Protein 7YR9 (pdb70)

B-factor: mean 15.9, std 7.06, range [4.65, 75.0]

InterPro domains:
  IPR005805 Rieske iron-sulphur protein, C-terminal [PR00162] (119-130)
  IPR005805 Rieske iron-sulphur protein, C-terminal [PR00162] (150-162)
  IPR005805 Rieske iron-sulphur protein, C-terminal [PR00162] (163-175)
  IPR006311 Twin-arginine translocation pathway, signal sequence [PS51318] (1-43)
  IPR006317 Ubiquinol-cytochrome c reductase, iron-sulphur subunit [TIGR01416] (9-191)
  IPR014349 Rieske iron-sulphur protein [PTHR10134] (10-191)
  IPR017941 Rieske [2Fe-2S] iron-sulphur domain [PF00355] (114-175)
  IPR017941 Rieske [2Fe-2S] iron-sulphur domain [PS51296] (90-189)
  IPR019470 Ubiquitinol-cytochrome C reductase, Fe-S subunit, TAT signal [PF10399] (2-40)
  IPR036922 Rieske [2Fe-2S] iron-sulphur domain superfamily [G3DSA:2.102.10.10] (43-191)
  IPR036922 Rieske [2Fe-2S] iron-sulphur domain superfamily [SSF50022] (31-190)

Structure (mmCIF, N/CA/C/O backbone):
data_7YR9
#
_entry.id   7YR9
#
_cell.length_a   32.596
_cell.length_b   98.711
_cell.length_c   51.052
_cell.angle_alpha   90.000
_cell.angle_beta   90.030
_cell.angle_gamma   90.000
#
_symmetry.space_group_name_H-M   'P 1 21 1'
#
loop_
_entity.id
_entity.type
_entity.pdbx_description
1 polymer 'Ubiquinol-cytochrome c reductase iron-sulfur subunit'
2 non-polymer 'ZINC ION'
3 non-polymer 'CHLORIDE ION'
4 non-polymer 'SULFATE ION'
5 non-polymer GLYCEROL
6 water water
#
loop_
_atom_site.group_PDB
_atom_site.id
_atom_site.type_symbol
_atom_site.label_atom_id
_atom_site.label_alt_id
_atom_site.label_comp_id
_atom_site.label_asym_id
_atom_site.label_entity_id
_atom_site.label_seq_id
_atom_site.pdbx_PDB_ins_code
_atom_site.Cartn_x
_atom_site.Cartn_y
_atom_site.Cartn_z
_atom_site.occupancy
_atom_site.B_iso_or_equiv
_atom_site.auth_seq_id
_atom_site.auth_comp_id
_atom_site.auth_asym_id
_atom_site.auth_atom_id
_atom_site.pdbx_PDB_model_num
ATOM 1 N N . PRO A 1 1 ? 1.744 24.776 40.260 1.00 15.98 49 PRO A N 1
ATOM 2 C CA . PRO A 1 1 ? 2.447 26.059 40.054 1.00 14.74 49 PRO A CA 1
ATOM 3 C C . PRO A 1 1 ? 2.465 26.458 38.579 1.00 14.92 49 PRO A C 1
ATOM 4 O O . PRO A 1 1 ? 2.293 25.622 37.689 1.00 14.19 49 PRO A O 1
ATOM 8 N N . VAL A 1 2 ? 2.658 27.744 38.325 1.00 14.51 50 VAL A N 1
ATOM 9 C CA . VAL A 1 2 ? 2.695 28.243 36.962 1.00 15.17 50 VAL A CA 1
ATOM 10 C C . VAL A 1 2 ? 4.093 28.758 36.624 1.00 15.47 50 VAL A C 1
ATOM 11 O O . VAL A 1 2 ? 4.756 29.395 37.442 1.00 14.97 50 VAL A O 1
ATOM 15 N N . GLU A 1 3 ? 4.539 28.480 35.407 1.00 17.14 51 GLU A N 1
ATOM 16 C CA . GLU A 1 3 ? 5.853 28.935 34.973 1.00 19.16 51 GLU A CA 1
ATOM 17 C C . GLU A 1 3 ? 5.758 30.255 34.196 1.00 18.77 51 GLU A C 1
ATOM 18 O O . GLU A 1 3 ? 4.897 30.404 33.315 1.00 19.28 51 GLU A O 1
ATOM 24 N N . ALA A 1 4 ? 6.605 31.224 34.552 1.00 16.64 52 ALA A N 1
ATOM 25 C CA . ALA A 1 4 ? 6.632 32.502 33.846 1.00 14.65 52 ALA A CA 1
ATOM 26 C C . ALA A 1 4 ? 7.961 32.608 33.117 1.00 13.42 52 ALA A C 1
ATOM 27 O O . ALA A 1 4 ? 9.014 32.574 33.735 1.00 13.05 52 ALA A O 1
ATOM 29 N N . ASP A 1 5 ? 7.906 32.720 31.796 1.00 14.37 53 ASP A N 1
ATOM 30 C CA . ASP A 1 5 ? 9.108 32.853 30.981 1.00 14.85 53 ASP A CA 1
ATOM 31 C C . ASP A 1 5 ? 9.319 34.334 30.774 1.00 14.56 53 ASP A C 1
ATOM 32 O O . ASP A 1 5 ? 8.543 34.980 30.072 1.00 15.07 53 ASP A O 1
ATOM 37 N N . ILE A 1 6 ? 10.360 34.882 31.395 1.00 15.27 54 ILE A N 1
ATOM 38 C CA . ILE A 1 6 ? 10.650 36.320 31.269 1.00 15.83 54 ILE A CA 1
ATOM 39 C C . ILE A 1 6 ? 11.829 36.622 30.349 1.00 16.81 54 ILE A C 1
ATOM 40 O O . ILE A 1 6 ? 12.380 37.717 30.397 1.00 15.93 54 ILE A O 1
ATOM 45 N N . SER A 1 7 ? 12.204 35.654 29.509 1.00 17.88 55 SER A N 1
ATOM 46 C CA . SER A 1 7 ? 13.326 35.824 28.580 1.00 17.60 55 SER A CA 1
ATOM 47 C C . SER A 1 7 ? 13.113 36.961 27.569 1.00 17.41 55 SER A C 1
ATOM 48 O O . SER A 1 7 ? 14.079 37.507 27.051 1.00 18.82 55 SER A O 1
ATOM 51 N N . LYS A 1 8 ? 11.865 37.322 27.289 1.00 16.05 56 LYS A N 1
ATOM 52 C CA . LYS A 1 8 ? 11.609 38.387 26.335 1.00 16.69 56 LYS A CA 1
ATOM 53 C C . LYS A 1 8 ? 11.029 39.634 26.977 1.00 16.26 56 LYS A C 1
ATOM 54 O O . LYS A 1 8 ? 10.622 40.569 26.281 1.00 17.19 56 LYS A O 1
ATOM 60 N N . LEU A 1 9 ? 11.006 39.658 28.306 1.00 14.62 57 LEU A N 1
ATOM 61 C CA . LEU A 1 9 ? 10.456 40.798 29.037 1.00 14.83 57 LEU A CA 1
ATOM 62 C C . LEU A 1 9 ? 11.446 41.960 29.044 1.00 14.36 57 LEU A C 1
ATOM 63 O O . LEU A 1 9 ? 12.425 41.973 29.814 1.00 13.94 57 LEU A O 1
ATOM 68 N N . GLU A 1 10 ? 11.187 42.940 28.183 1.00 13.71 58 GLU A N 1
ATOM 69 C CA . GLU A 1 10 ? 12.077 44.097 28.061 1.00 13.09 58 GLU A CA 1
ATOM 70 C C . GLU A 1 10 ? 11.991 45.041 29.257 1.00 13.21 58 GLU A C 1
ATOM 71 O O . GLU A 1 10 ? 11.035 44.992 30.040 1.00 13.80 58 GLU A O 1
ATOM 77 N N . PRO A 1 11 ? 13.014 45.895 29.422 1.00 13.40 59 PRO A N 1
ATOM 78 C CA . PRO A 1 11 ? 13.064 46.861 30.517 1.00 13.52 59 PRO A CA 1
ATOM 79 C C . PRO A 1 11 ? 11.764 47.665 30.562 1.00 14.09 59 PRO A C 1
ATOM 80 O O . PRO A 1 11 ? 11.337 48.222 29.539 1.00 12.76 59 PRO A O 1
ATOM 84 N N . GLY A 1 12 ? 11.133 47.701 31.739 1.00 13.51 60 GLY A N 1
ATOM 85 C CA . GLY A 1 12 ? 9.894 48.449 31.918 1.00 13.35 60 GLY A CA 1
ATOM 86 C C . GLY A 1 12 ? 8.597 47.750 31.514 1.00 13.68 60 GLY A C 1
ATOM 87 O O . GLY A 1 12 ? 7.509 48.286 31.747 1.00 14.82 60 GLY A O 1
ATOM 88 N N . ALA A 1 13 ? 8.696 46.569 30.910 1.00 12.35 61 ALA A N 1
ATOM 89 C CA . ALA A 1 13 ? 7.512 45.839 30.492 1.00 11.70 61 ALA A CA 1
ATOM 90 C C . ALA A 1 13 ? 6.923 44.977 31.619 1.00 12.14 61 ALA A C 1
ATOM 91 O O . ALA A 1 13 ? 7.609 44.587 32.585 1.00 12.12 61 ALA A O 1
ATOM 93 N N . LEU A 1 14 ? 5.637 44.682 31.475 1.00 13.22 62 LEU A N 1
ATOM 94 C CA . LEU A 1 14 ? 4.902 43.879 32.445 1.00 12.72 62 LEU A CA 1
ATOM 95 C C . LEU A 1 14 ? 4.289 42.637 31.796 1.00 12.62 62 LEU A C 1
ATOM 96 O O . LEU A 1 14 ? 3.622 42.725 30.767 1.00 11.78 62 LEU A O 1
ATOM 101 N N . LEU A 1 15 ? 4.538 41.484 32.411 1.00 13.06 63 LEU A N 1
ATOM 102 C CA . LEU A 1 15 ? 4.019 40.192 31.967 1.00 14.15 63 LEU A CA 1
ATOM 103 C C . LEU A 1 15 ? 2.949 39.757 32.965 1.00 14.67 63 LEU A C 1
ATOM 104 O O . LEU A 1 15 ? 3.135 39.904 34.175 1.00 14.29 63 LEU A O 1
ATOM 109 N N . ARG A 1 16 ? 1.838 39.214 32.468 1.00 14.54 64 ARG A N 1
ATOM 110 C CA . ARG A 1 16 ? 0.774 38.730 33.344 1.00 13.88 64 ARG A CA 1
ATOM 111 C C . ARG A 1 16 ? 0.590 37.232 33.142 1.00 13.67 64 ARG A C 1
ATOM 112 O O . ARG A 1 16 ? 0.508 36.767 32.008 1.00 10.42 64 ARG A O 1
ATOM 120 N N . VAL A 1 17 ? 0.579 36.480 34.241 1.00 13.79 65 VAL A N 1
ATOM 121 C CA . VAL A 1 17 ? 0.331 35.041 34.177 1.00 15.65 65 VAL A CA 1
ATOM 122 C C . VAL A 1 17 ? -0.765 34.764 35.193 1.00 16.48 65 VAL A C 1
ATOM 123 O O . VAL A 1 17 ? -0.852 35.437 36.214 1.00 16.86 65 VAL A O 1
ATOM 127 N N . LYS A 1 18 ? -1.615 33.789 34.902 1.00 17.97 66 LYS A N 1
ATOM 128 C CA . LYS A 1 18 ? -2.704 33.450 35.798 1.00 19.21 66 LYS A CA 1
ATOM 129 C C . LYS A 1 18 ? -2.284 32.303 36.723 1.00 19.07 66 LYS A C 1
ATOM 130 O O . LYS A 1 18 ? -1.726 31.287 36.278 1.00 18.11 66 LYS A O 1
ATOM 136 N N . TRP A 1 19 ? -2.531 32.491 38.018 1.00 17.87 67 TRP A N 1
ATOM 137 C CA . TRP A 1 19 ? -2.199 31.495 39.033 1.00 18.71 67 TRP A CA 1
ATOM 138 C C . TRP A 1 19 ? -3.343 31.428 40.037 1.00 18.42 67 TRP A C 1
ATOM 139 O O . TRP A 1 19 ? -3.645 32.422 40.692 1.00 17.56 67 TRP A O 1
ATOM 150 N N . ARG A 1 20 ? -3.968 30.259 40.154 1.00 18.44 68 ARG A N 1
ATOM 151 C CA . ARG A 1 20 ? -5.083 30.075 41.070 1.00 18.50 68 ARG A CA 1
ATOM 152 C C . ARG A 1 20 ? -6.129 31.150 40.829 1.00 17.93 68 ARG A C 1
ATOM 153 O O . ARG A 1 20 ? -6.646 31.757 41.759 1.00 18.73 68 ARG A O 1
ATOM 161 N N . GLY A 1 21 ? -6.420 31.377 39.552 1.00 18.56 69 GLY A N 1
ATOM 162 C CA . GLY A 1 21 ? -7.427 32.345 39.154 1.00 19.33 69 GLY A CA 1
ATOM 163 C C . GLY A 1 21 ? -7.074 33.795 39.413 1.00 20.01 69 GLY A C 1
ATOM 164 O O . GLY A 1 21 ? -7.909 34.679 39.228 1.00 20.86 69 GLY A O 1
ATOM 165 N N . LYS A 1 22 ? -5.838 34.047 39.833 1.00 19.29 70 LYS A N 1
ATOM 166 C CA . LYS A 1 22 ? -5.394 35.403 40.135 1.00 18.40 70 LYS A CA 1
ATOM 167 C C . LYS A 1 22 ? -4.345 35.893 39.160 1.00 17.13 70 LYS A C 1
ATOM 168 O O . LYS A 1 22 ? -3.514 35.123 38.684 1.00 17.64 70 LYS A O 1
ATOM 174 N N . PRO A 1 23 ? -4.370 37.188 38.840 1.00 15.99 71 PRO A N 1
ATOM 175 C CA . PRO A 1 23 ? -3.371 37.711 37.908 1.00 15.19 71 PRO A CA 1
ATOM 176 C C . PRO A 1 23 ? -2.063 37.962 38.659 1.00 14.89 71 PRO A C 1
ATOM 177 O O . PRO A 1 23 ? -2.057 38.616 39.704 1.00 15.48 71 PRO A O 1
ATOM 181 N N . VAL A 1 24 ? -0.967 37.416 38.142 1.00 13.17 72 VAL A N 1
ATOM 182 C CA . VAL A 1 24 ? 0.339 37.604 38.756 1.00 11.99 72 VAL A CA 1
ATOM 183 C C . VAL A 1 24 ? 1.167 38.415 37.771 1.00 12.32 72 VAL A C 1
ATOM 184 O O . VAL A 1 24 ? 1.348 38.016 36.624 1.00 11.32 72 VAL A O 1
ATOM 188 N N . TRP A 1 25 ? 1.637 39.569 38.222 1.00 12.04 73 TRP A N 1
ATOM 189 C CA . TRP A 1 25 ? 2.440 40.453 37.393 1.00 12.60 73 TRP A CA 1
ATOM 190 C C . TRP A 1 25 ? 3.929 40.234 37.591 1.00 11.68 73 TRP A C 1
ATOM 191 O O . TRP A 1 25 ? 4.392 40.011 38.705 1.00 10.51 73 TRP A O 1
ATOM 202 N N . LEU A 1 26 ? 4.682 40.328 36.506 1.00 11.51 74 LEU A N 1
ATOM 203 C CA . LEU A 1 26 ? 6.134 40.235 36.570 1.00 11.63 74 LEU A CA 1
ATOM 204 C C . LEU A 1 26 ? 6.603 41.470 35.806 1.00 11.44 74 LEU A C 1
ATOM 205 O O . LEU A 1 26 ? 6.377 41.605 34.600 1.00 11.21 74 LEU A O 1
ATOM 210 N N . VAL A 1 27 ? 7.214 42.396 36.534 1.00 12.10 75 VAL A N 1
ATOM 211 C CA . VAL A 1 27 ? 7.679 43.646 35.938 1.00 12.00 75 VAL A CA 1
ATOM 212 C C . VAL A 1 27 ? 9.195 43.756 35.895 1.00 12.42 75 VAL A C 1
ATOM 213 O O . VAL A 1 27 ? 9.872 43.566 36.918 1.00 10.82 75 VAL A O 1
ATOM 217 N N . HIS A 1 28 ? 9.716 44.053 34.702 1.00 12.35 76 HIS A N 1
ATOM 218 C CA . HIS A 1 28 ? 11.151 44.221 34.521 1.00 12.72 76 HIS A CA 1
ATOM 219 C C . HIS A 1 28 ? 11.470 45.670 34.883 1.00 12.64 76 HIS A C 1
ATOM 220 O O . HIS A 1 28 ? 11.151 46.602 34.131 1.00 11.70 76 HIS A O 1
ATOM 227 N N . ARG A 1 29 ? 12.092 45.860 36.039 1.00 12.14 77 ARG A N 1
ATOM 228 C CA . ARG A 1 29 ? 12.403 47.195 36.489 1.00 12.33 77 ARG A CA 1
ATOM 229 C C . ARG A 1 29 ? 13.754 47.694 35.998 1.00 13.14 77 ARG A C 1
ATOM 230 O O . ARG A 1 29 ? 14.714 46.926 35.913 1.00 13.47 77 ARG A O 1
ATOM 238 N N . THR A 1 30 ? 13.817 48.990 35.683 1.00 13.42 78 THR A N 1
ATOM 239 C CA . THR A 1 30 ? 15.048 49.621 35.211 1.00 13.56 78 THR A CA 1
ATOM 240 C C . THR A 1 30 ? 15.805 50.211 36.390 1.00 12.22 78 THR A C 1
ATOM 241 O O . THR A 1 30 ? 15.229 50.404 37.453 1.00 13.24 78 THR A O 1
ATOM 245 N N . PRO A 1 31 ? 17.119 50.488 36.229 1.00 14.70 79 PRO A N 1
ATOM 246 C CA . PRO A 1 31 ? 17.848 51.066 37.367 1.00 14.12 79 PRO A CA 1
ATOM 247 C C . PRO A 1 31 ? 17.213 52.366 37.842 1.00 13.59 79 PRO A C 1
ATOM 248 O O . PRO A 1 31 ? 17.288 52.689 39.016 1.00 13.37 79 PRO A O 1
ATOM 252 N N . GLU A 1 32 ? 16.577 53.098 36.925 1.00 14.15 80 GLU A N 1
ATOM 253 C CA . GLU A 1 32 ? 15.919 54.376 37.255 1.00 15.83 80 GLU A CA 1
ATOM 254 C C . GLU A 1 32 ? 14.707 54.160 38.161 1.00 15.82 80 GLU A C 1
ATOM 255 O O . GLU A 1 32 ? 14.472 54.933 39.098 1.00 16.03 80 GLU A O 1
ATOM 261 N N . MET A 1 33 ? 13.932 53.114 37.876 1.00 16.05 81 MET A N 1
ATOM 262 C CA . MET A 1 33 ? 12.768 52.790 38.694 1.00 15.05 81 MET A CA 1
ATOM 263 C C . MET A 1 33 ? 13.247 52.415 40.091 1.00 14.66 81 MET A C 1
ATOM 264 O O . MET A 1 33 ? 12.693 52.852 41.096 1.00 15.58 81 MET A O 1
ATOM 269 N N . LEU A 1 34 ? 14.305 51.614 40.142 1.00 15.10 82 LEU A N 1
ATOM 270 C CA . LEU A 1 34 ? 14.868 51.147 41.410 1.00 14.41 82 LEU A CA 1
ATOM 271 C C . LEU A 1 34 ? 15.476 52.281 42.232 1.00 14.30 82 LEU A C 1
ATOM 272 O O . LEU A 1 34 ? 15.344 52.309 43.453 1.00 13.24 82 LEU A O 1
ATOM 277 N N . ALA A 1 35 ? 16.128 53.222 41.561 1.00 13.72 83 ALA A N 1
ATOM 278 C CA . ALA A 1 35 ? 16.753 54.346 42.253 1.00 14.28 83 ALA A CA 1
ATOM 279 C C . ALA A 1 35 ? 15.741 55.215 43.000 1.00 15.03 83 ALA A C 1
ATOM 280 O O . ALA A 1 35 ? 16.056 55.767 44.064 1.00 15.32 83 ALA A O 1
ATOM 282 N N . ALA A 1 36 ? 14.530 55.319 42.453 1.00 14.55 84 ALA A N 1
ATOM 283 C CA . ALA A 1 36 ? 13.471 56.145 43.032 1.00 15.76 84 ALA A CA 1
ATOM 284 C C . ALA A 1 36 ? 12.652 55.517 44.162 1.00 15.69 84 ALA A C 1
ATOM 285 O O . ALA A 1 36 ? 11.965 56.237 44.886 1.00 16.54 84 ALA A O 1
ATOM 287 N N . LEU A 1 37 ? 12.714 54.196 44.314 1.00 14.51 85 LEU A N 1
ATOM 288 C CA . LEU A 1 37 ? 11.930 53.515 45.342 1.00 14.12 85 LEU A CA 1
ATOM 289 C C . LEU A 1 37 ? 12.076 54.008 46.779 1.00 15.58 85 LEU A C 1
ATOM 290 O O . LEU A 1 37 ? 11.075 54.215 47.461 1.00 16.03 85 LEU A O 1
ATOM 295 N N . PRO A 1 38 ? 13.319 54.199 47.260 1.00 15.76 86 PRO A N 1
ATOM 296 C CA . PRO A 1 38 ? 13.522 54.660 48.637 1.00 15.89 86 PRO A CA 1
ATOM 297 C C . PRO A 1 38 ? 12.924 56.043 48.930 1.00 15.49 86 PRO A C 1
ATOM 298 O O . PRO A 1 38 ? 12.604 56.366 50.084 1.00 14.43 86 PRO A O 1
ATOM 302 N N . SER A 1 39 ? 12.767 56.854 47.890 1.00 14.92 87 SER A N 1
ATOM 303 C CA . SER A 1 39 ? 12.201 58.187 48.065 1.00 14.43 87 SER A CA 1
ATOM 304 C C . SER A 1 39 ? 10.716 58.103 48.428 1.00 13.84 87 SER A C 1
ATOM 305 O O . SER A 1 39 ? 10.159 59.038 49.017 1.00 14.65 87 SER A O 1
ATOM 308 N N . ASN A 1 40 ? 10.073 56.982 48.092 1.00 12.41 88 ASN A N 1
ATOM 309 C CA . ASN A 1 40 ? 8.658 56.807 48.421 1.00 11.86 88 ASN A CA 1
ATOM 310 C C . ASN A 1 40 ? 8.468 56.479 49.902 1.00 12.23 88 ASN A C 1
ATOM 311 O O . ASN A 1 40 ? 7.419 56.766 50.458 1.00 11.95 88 ASN A O 1
ATOM 316 N N . ASP A 1 41 ? 9.475 55.869 50.525 1.00 12.64 89 ASP A N 1
ATOM 317 C CA . ASP A 1 41 ? 9.379 55.431 51.919 1.00 12.22 89 ASP A CA 1
ATOM 318 C C . ASP A 1 41 ? 8.579 56.288 52.894 1.00 13.84 89 ASP A C 1
ATOM 319 O O . ASP A 1 41 ? 7.633 55.801 53.525 1.00 14.72 89 ASP A O 1
ATOM 324 N N . PRO A 1 42 ? 8.912 57.579 53.013 1.00 13.56 90 PRO A N 1
ATOM 325 C CA . PRO A 1 42 ? 8.178 58.442 53.949 1.00 13.48 90 PRO A CA 1
ATOM 326 C C . PRO A 1 42 ? 6.679 58.573 53.658 1.00 13.55 90 PRO A C 1
ATOM 327 O O . PRO A 1 42 ? 5.900 58.932 54.539 1.00 13.91 90 PRO A O 1
ATOM 331 N N . LYS A 1 43 ? 6.290 58.290 52.420 1.00 13.13 91 LYS A N 1
ATOM 332 C CA . LYS A 1 43 ? 4.906 58.426 51.975 1.00 12.13 91 LYS A CA 1
ATOM 333 C C . LYS A 1 43 ? 4.150 57.107 51.959 1.00 11.55 91 LYS A C 1
ATOM 334 O O . LYS A 1 43 ? 2.954 57.084 51.639 1.00 11.17 91 LYS A O 1
ATOM 340 N N . LEU A 1 44 ? 4.852 56.019 52.281 1.00 9.30 92 LEU A N 1
ATOM 341 C CA . LEU A 1 44 ? 4.258 54.691 52.27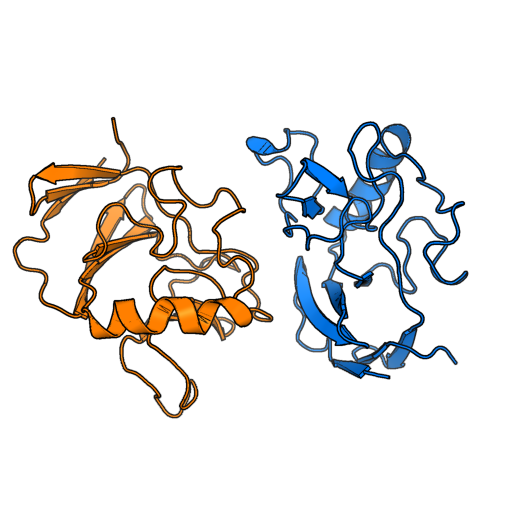0 1.00 10.77 92 LEU A CA 1
ATOM 342 C C . LEU A 1 44 ? 3.770 54.221 53.647 1.00 11.70 92 LEU A C 1
ATOM 343 O O . LEU A 1 44 ? 4.340 54.565 54.687 1.00 10.58 92 LEU A O 1
ATOM 348 N N . VAL A 1 45 ? 2.719 53.405 53.633 1.00 12.07 93 VAL A N 1
ATOM 349 C CA . VAL A 1 45 ? 2.140 52.864 54.853 1.00 11.88 93 VAL A CA 1
ATOM 350 C C . VAL A 1 45 ? 3.073 51.872 55.524 1.00 13.04 93 VAL A C 1
ATOM 351 O O . VAL A 1 45 ? 3.304 51.924 56.735 1.00 12.73 93 VAL A O 1
ATOM 355 N N . ASP A 1 46 ? 3.613 50.972 54.715 1.00 12.47 94 ASP A N 1
ATOM 356 C CA . ASP A 1 46 ? 4.443 49.888 55.203 1.00 12.07 94 ASP A CA 1
ATOM 357 C C . ASP A 1 46 ? 5.711 49.724 54.361 1.00 12.25 94 ASP A C 1
ATOM 358 O O . ASP A 1 46 ? 5.906 48.697 53.710 1.00 12.81 94 ASP A O 1
ATOM 363 N N . PRO A 1 47 ? 6.585 50.742 54.356 1.00 11.95 95 PRO A N 1
ATOM 364 C CA . PRO A 1 47 ? 7.822 50.674 53.574 1.00 12.42 95 PRO A CA 1
ATOM 365 C C . PRO A 1 47 ? 8.730 49.473 53.845 1.00 12.94 95 PRO A C 1
ATOM 366 O O . PRO A 1 47 ? 9.465 49.045 52.954 1.00 13.50 95 PRO A O 1
ATOM 370 N N . ASN A 1 48 ? 8.672 48.923 55.057 1.00 11.86 96 ASN A N 1
ATOM 371 C CA . ASN A 1 48 ? 9.527 47.788 55.412 1.00 12.66 96 ASN A CA 1
ATOM 372 C C . ASN A 1 48 ? 8.855 46.430 55.303 1.00 11.46 96 ASN A C 1
ATOM 373 O O . ASN A 1 48 ? 9.424 45.434 55.727 1.00 13.12 96 ASN A O 1
ATOM 378 N N . SER A 1 49 ? 7.659 46.386 54.727 1.00 11.48 97 SER A N 1
ATOM 379 C CA . SER A 1 49 ? 6.935 45.134 54.577 1.00 11.43 97 SER A CA 1
ATOM 380 C C . SER A 1 49 ? 6.789 44.358 55.902 1.00 12.00 97 SER A C 1
ATOM 381 O O . SER A 1 49 ? 7.006 43.146 55.962 1.00 12.47 97 SER A O 1
ATOM 384 N N . GLU A 1 50 ? 6.424 45.063 56.964 1.00 12.03 98 GLU A N 1
ATOM 385 C CA . GLU A 1 50 ? 6.232 44.416 58.244 1.00 14.21 98 GLU A CA 1
ATOM 386 C C . GLU A 1 50 ? 4.956 43.572 58.218 1.00 15.54 98 GLU A C 1
ATOM 387 O O . GLU A 1 50 ? 4.873 42.533 58.877 1.00 16.73 98 GLU A O 1
ATOM 393 N N . VAL A 1 51 ? 3.952 44.011 57.464 1.00 15.10 99 VAL A N 1
ATOM 394 C CA . VAL A 1 51 ? 2.722 43.222 57.352 1.00 13.74 99 VAL A CA 1
ATOM 395 C C . VAL A 1 51 ? 3.127 42.057 56.446 1.00 13.59 99 VAL A C 1
ATOM 396 O O . VAL A 1 51 ? 3.766 42.264 55.420 1.00 13.48 99 VAL A O 1
ATOM 400 N N . PRO A 1 52 ? 2.786 40.814 56.839 1.00 13.91 100 PRO A N 1
ATOM 401 C CA . PRO A 1 52 ? 3.117 39.593 56.093 1.00 13.27 100 PRO A CA 1
ATOM 402 C C . PRO A 1 52 ? 2.393 39.379 54.767 1.00 13.92 100 PRO A C 1
ATOM 403 O O . PRO A 1 52 ? 1.678 38.395 54.596 1.00 14.64 100 PRO A O 1
ATOM 407 N N . GLN A 1 53 ? 2.606 40.299 53.831 1.00 14.05 101 GLN A N 1
ATOM 408 C CA . GLN A 1 53 ? 2.006 40.246 52.494 1.00 13.85 101 GLN A CA 1
ATOM 409 C C . GLN A 1 53 ? 2.973 39.611 51.492 1.00 15.02 101 GLN A C 1
ATOM 410 O O . GLN A 1 53 ? 2.748 39.702 50.275 1.00 16.25 101 GLN A O 1
ATOM 416 N N . GLN A 1 54 ? 4.042 38.980 51.985 1.00 14.83 102 GLN A N 1
ATOM 417 C CA . GLN A 1 54 ? 5.053 38.369 51.110 1.00 14.80 102 GLN A CA 1
ATOM 418 C C . GLN A 1 54 ? 5.903 37.319 51.830 1.00 14.74 102 GLN A C 1
ATOM 419 O O . GLN A 1 54 ? 5.941 37.281 53.051 1.00 14.29 102 GLN A O 1
ATOM 425 N N . PRO A 1 55 ? 6.597 36.454 51.071 1.00 14.13 103 PRO A N 1
ATOM 426 C CA . PRO A 1 55 ? 7.444 35.439 51.695 1.00 14.97 103 PRO A CA 1
ATOM 427 C C . PRO A 1 55 ? 8.628 36.210 52.275 1.00 15.95 103 PRO A C 1
ATOM 428 O O . PRO A 1 55 ? 8.932 37.310 51.802 1.00 16.59 103 PRO A O 1
ATOM 432 N N . ASP A 1 56 ? 9.308 35.647 53.271 1.00 16.47 104 ASP A N 1
ATOM 433 C CA . ASP A 1 56 ? 10.439 36.338 53.880 1.00 17.60 104 ASP A CA 1
ATOM 434 C C . ASP A 1 56 ? 11.538 36.750 52.906 1.00 15.85 104 ASP A C 1
ATOM 435 O O . ASP A 1 56 ? 12.183 37.781 53.115 1.00 15.11 104 ASP A O 1
ATOM 440 N N . TYR A 1 57 ? 11.753 35.963 51.851 1.00 14.61 105 TYR A N 1
ATOM 441 C CA . TYR A 1 57 ? 12.795 36.278 50.890 1.00 14.94 105 TYR A CA 1
ATOM 442 C C . TYR A 1 57 ? 12.422 37.469 50.010 1.00 15.62 105 TYR A C 1
ATOM 443 O O . TYR A 1 57 ? 13.192 37.865 49.126 1.00 15.24 105 TYR A O 1
ATOM 452 N N . CYS A 1 58 ? 11.244 38.039 50.274 1.00 14.76 106 CYS A N 1
ATOM 453 C CA . CYS A 1 58 ? 10.764 39.220 49.565 1.00 14.86 106 CYS A CA 1
ATOM 454 C C . CYS A 1 58 ? 10.502 40.363 50.540 1.00 14.20 106 CYS A C 1
ATOM 455 O O . CYS A 1 58 ? 9.972 41.411 50.158 1.00 15.24 106 CYS A O 1
ATOM 458 N N . LYS A 1 59 ? 10.865 40.159 51.806 1.00 13.20 107 LYS A N 1
ATOM 459 C CA . LYS A 1 59 ? 10.685 41.203 52.807 1.00 13.38 107 LYS A CA 1
ATOM 460 C C . LYS A 1 59 ? 11.937 42.064 52.744 1.00 13.81 107 LYS A C 1
ATOM 461 O O . LYS A 1 59 ? 12.853 41.911 53.552 1.00 14.72 107 LYS A O 1
ATOM 467 N N . ASN A 1 60 ? 11.981 42.954 51.760 1.00 13.04 108 ASN A N 1
ATOM 468 C CA . ASN A 1 60 ? 13.129 43.828 51.573 1.00 12.59 108 ASN A CA 1
ATOM 469 C C . ASN A 1 60 ? 12.698 45.091 50.816 1.00 12.65 108 ASN A C 1
ATOM 470 O O . ASN A 1 60 ? 11.553 45.183 50.372 1.00 13.19 108 ASN A O 1
ATOM 475 N N . PRO A 1 61 ? 13.608 46.074 50.650 1.00 13.55 109 PRO A N 1
ATOM 476 C CA . PRO A 1 61 ? 13.294 47.335 49.957 1.00 12.76 109 PRO A CA 1
ATOM 477 C C . PRO A 1 61 ? 12.662 47.262 48.575 1.00 12.55 109 PRO A C 1
ATOM 478 O O . PRO A 1 61 ? 11.918 48.158 48.197 1.00 12.84 109 PRO A O 1
ATOM 482 N N . THR A 1 62 ? 12.943 46.205 47.821 1.00 12.78 110 THR A N 1
ATOM 483 C CA . THR A 1 62 ? 12.369 46.075 46.481 1.00 12.31 110 THR A CA 1
ATOM 484 C C . THR A 1 62 ? 11.297 44.982 46.453 1.00 13.30 110 THR A C 1
ATOM 485 O O . THR A 1 62 ? 10.738 44.675 45.387 1.00 12.01 110 THR A O 1
ATOM 489 N N . ARG A 1 63 ? 11.022 44.412 47.633 1.00 12.17 111 ARG A N 1
ATOM 490 C CA . ARG A 1 63 ? 10.060 43.323 47.826 1.00 12.35 111 ARG A CA 1
ATOM 491 C C . ARG A 1 63 ? 10.186 42.250 46.729 1.00 12.03 111 ARG A C 1
ATOM 492 O O . ARG A 1 63 ? 9.204 41.817 46.124 1.00 12.24 111 ARG A O 1
ATOM 500 N N . SER A 1 64 ? 11.416 41.806 46.501 1.00 11.16 112 SER A N 1
ATOM 501 C CA . SER A 1 64 ? 11.672 40.807 45.478 1.00 12.40 112 SER A CA 1
ATOM 502 C C . SER A 1 64 ? 12.983 40.064 45.710 1.00 12.88 112 SER A C 1
ATOM 503 O O . SER A 1 64 ? 13.832 40.499 46.494 1.00 12.05 112 SER A O 1
ATOM 506 N N . ILE A 1 65 ? 13.139 38.955 44.997 1.00 12.99 113 ILE A N 1
ATOM 507 C CA . ILE A 1 65 ? 14.335 38.115 45.078 1.00 13.41 113 ILE A CA 1
ATOM 508 C C . ILE A 1 65 ? 15.504 38.822 44.386 1.00 14.01 113 ILE A C 1
ATOM 509 O O . ILE A 1 65 ? 16.626 38.848 44.895 1.00 14.87 113 ILE A O 1
ATOM 514 N N . LYS A 1 66 ? 15.228 39.386 43.213 1.00 14.43 114 LYS A N 1
ATOM 515 C CA . LYS A 1 66 ? 16.231 40.110 42.434 1.00 13.56 114 LYS A CA 1
ATOM 516 C C . LYS A 1 66 ? 15.734 41.539 42.225 1.00 14.20 114 LYS A C 1
ATOM 517 O O . LYS A 1 66 ? 14.524 41.778 42.123 1.00 14.66 114 LYS A O 1
ATOM 523 N N . PRO A 1 67 ? 16.650 42.513 42.139 1.00 13.95 115 PRO A N 1
ATOM 524 C CA . PRO A 1 67 ? 16.114 43.860 41.938 1.00 13.47 115 PRO A CA 1
ATOM 525 C C . PRO A 1 67 ? 15.456 44.096 40.572 1.00 14.25 115 PRO A C 1
ATOM 526 O O . PRO A 1 67 ? 14.480 44.842 40.492 1.00 13.21 115 PRO A O 1
ATOM 530 N N . GLN A 1 68 ? 15.944 43.421 39.523 1.00 16.20 116 GLN A N 1
ATOM 531 C CA . GLN A 1 68 ? 15.429 43.612 38.156 1.00 15.85 116 GLN A CA 1
ATOM 532 C C . GLN A 1 68 ? 13.977 43.207 37.913 1.00 15.37 116 GLN A C 1
ATOM 533 O O . GLN A 1 68 ? 13.360 43.687 36.956 1.00 15.40 116 GLN A O 1
ATOM 539 N N . TYR A 1 69 ? 13.430 42.330 38.750 1.00 13.85 117 TYR A N 1
ATOM 540 C CA . TYR A 1 69 ? 12.053 41.895 38.549 1.00 12.33 117 TYR A CA 1
ATOM 541 C C . TYR A 1 69 ? 11.164 41.953 39.776 1.00 12.88 117 TYR A C 1
ATOM 542 O O . TYR A 1 69 ? 11.545 41.508 40.867 1.00 14.89 117 TYR A O 1
ATOM 551 N N . LEU A 1 70 ? 9.976 42.519 39.587 1.00 12.48 118 LEU A N 1
ATOM 552 C CA . LEU A 1 70 ? 8.978 42.561 40.645 1.00 12.43 118 LEU A CA 1
ATOM 553 C C . LEU A 1 70 ? 7.959 41.482 40.271 1.00 11.13 118 LEU A C 1
ATOM 554 O O . LEU A 1 70 ? 7.511 41.416 39.107 1.00 11.20 118 LEU A O 1
ATOM 559 N N . VAL A 1 71 ? 7.621 40.637 41.248 1.00 10.21 119 VAL A N 1
ATOM 560 C CA . VAL A 1 71 ? 6.621 39.594 41.069 1.00 8.87 119 VAL A CA 1
ATOM 561 C C . VAL A 1 71 ? 5.558 39.848 42.139 1.00 9.23 119 VAL A C 1
ATOM 562 O O . VAL A 1 71 ? 5.861 39.817 43.328 1.00 9.50 119 VAL A O 1
ATOM 566 N N . ALA A 1 72 ? 4.322 40.120 41.727 1.00 9.66 120 ALA A N 1
ATOM 567 C CA . ALA A 1 72 ? 3.268 40.408 42.692 1.00 8.93 120 ALA A CA 1
ATOM 568 C C . ALA A 1 72 ? 1.882 40.064 42.146 1.00 9.81 120 ALA A C 1
ATOM 569 O O . ALA A 1 72 ? 1.697 40.006 40.931 1.00 10.73 120 ALA A O 1
ATOM 571 N N . ILE A 1 73 ? 0.922 39.841 43.045 1.00 8.39 121 ILE A N 1
ATOM 572 C CA . ILE A 1 73 ? -0.450 39.539 42.644 1.00 10.10 121 ILE A CA 1
ATOM 573 C C . ILE A 1 73 ? -1.158 40.842 42.336 1.00 10.66 121 ILE A C 1
ATOM 574 O O . ILE A 1 73 ? -1.317 41.698 43.207 1.00 11.10 121 ILE A O 1
ATOM 579 N N . GLY A 1 74 ? -1.576 40.986 41.084 1.00 11.46 122 GLY A N 1
ATOM 580 C CA . GLY A 1 74 ? -2.217 42.214 40.627 1.00 12.33 122 GLY A CA 1
ATOM 581 C C . GLY A 1 74 ? -3.659 42.468 41.034 1.00 14.20 122 GLY A C 1
ATOM 582 O O . GLY A 1 74 ? -4.520 42.746 40.179 1.00 15.06 122 GLY A O 1
ATOM 583 N N . ILE A 1 75 ? -3.917 42.389 42.337 1.00 13.47 123 ILE A N 1
ATOM 584 C CA . ILE A 1 75 ? -5.252 42.600 42.882 1.00 12.43 123 ILE A CA 1
ATOM 585 C C . ILE A 1 75 ? -5.163 43.627 44.014 1.00 12.52 123 ILE A C 1
ATOM 586 O O . ILE A 1 75 ? -4.427 43.448 44.976 1.00 11.54 123 ILE A O 1
ATOM 591 N N . CYS A 1 76 ? -5.906 44.714 43.888 1.00 13.34 124 CYS A N 1
ATOM 592 C CA . CYS A 1 76 ? -5.903 45.741 44.911 1.00 12.91 124 CYS A CA 1
ATOM 593 C C . CYS A 1 76 ? -6.348 45.184 46.256 1.00 14.01 124 CYS A C 1
ATOM 594 O O . CYS A 1 76 ? -7.304 44.419 46.329 1.00 13.56 124 CYS A O 1
ATOM 597 N N . THR A 1 77 ? -5.653 45.587 47.319 1.00 14.59 125 THR A N 1
ATOM 598 C CA . THR A 1 77 ? -5.969 45.127 48.666 1.00 14.71 125 THR A CA 1
ATOM 599 C C . THR A 1 77 ? -7.159 45.844 49.294 1.00 15.03 125 THR A C 1
ATOM 600 O O . THR A 1 77 ? -7.488 45.613 50.458 1.00 15.89 125 THR A O 1
ATOM 604 N N . HIS A 1 78 ? -7.811 46.717 48.534 1.00 14.53 126 HIS A N 1
ATOM 605 C CA . HIS A 1 78 ? -8.991 47.388 49.053 1.00 13.66 126 HIS A CA 1
ATOM 606 C C . HIS A 1 78 ? -10.192 46.504 48.752 1.00 13.72 126 HIS A C 1
ATOM 607 O O . HIS A 1 78 ? -10.640 45.751 49.607 1.00 15.39 126 HIS A O 1
ATOM 614 N N . LEU A 1 79 ? -10.699 46.579 47.523 1.00 13.12 127 LEU A N 1
ATOM 615 C CA . LEU A 1 79 ? -11.864 45.797 47.157 1.00 13.42 127 LEU A CA 1
ATOM 616 C C . LEU A 1 79 ? -11.689 44.820 46.005 1.00 13.24 127 LEU A C 1
ATOM 617 O O . LEU A 1 79 ? -12.668 44.353 45.442 1.00 13.90 127 LEU A O 1
ATOM 622 N N . GLY A 1 80 ? -10.444 44.526 45.647 1.00 12.63 128 GLY A N 1
ATOM 623 C CA . GLY A 1 80 ? -10.190 43.512 44.641 1.00 12.45 128 GLY A CA 1
ATOM 624 C C . GLY A 1 80 ? -10.121 43.808 43.161 1.00 14.62 128 GLY A C 1
ATOM 625 O O . GLY A 1 80 ? -10.043 42.863 42.361 1.00 14.80 128 GLY A O 1
ATOM 626 N N . CYS A 1 81 ? -10.165 45.079 42.774 1.00 14.04 129 CYS A N 1
ATOM 627 C CA . CYS A 1 81 ? -10.058 45.412 41.354 1.00 15.77 129 CYS A CA 1
ATOM 628 C C . CYS A 1 81 ? -8.596 45.237 40.951 1.00 15.93 129 CYS A C 1
ATOM 629 O O . CYS A 1 81 ? -7.732 45.098 41.816 1.00 15.95 129 CYS A O 1
ATOM 632 N N . SER A 1 82 ? -8.315 45.237 39.653 1.00 15.88 130 SER A N 1
ATOM 633 C CA . SER A 1 82 ? -6.942 45.079 39.186 1.00 15.46 130 SER A CA 1
ATOM 634 C C . SER A 1 82 ? -6.429 46.467 38.855 1.00 15.02 130 SER A C 1
ATOM 635 O O . SER A 1 82 ? -6.989 47.139 37.991 1.00 15.50 130 SER A O 1
ATOM 638 N N . PRO A 1 83 ? -5.366 46.928 39.552 1.00 13.86 131 PRO A N 1
ATOM 639 C CA . PRO A 1 83 ? -4.804 48.265 39.304 1.00 11.99 131 PRO A CA 1
ATOM 640 C C . PRO A 1 83 ? -4.193 48.420 37.917 1.00 12.70 131 PRO A C 1
ATOM 641 O O . PRO A 1 83 ? -3.772 47.436 37.297 1.00 12.83 131 PRO A O 1
ATOM 645 N N . THR A 1 84 ? -4.145 49.660 37.435 1.00 11.91 132 THR A N 1
ATOM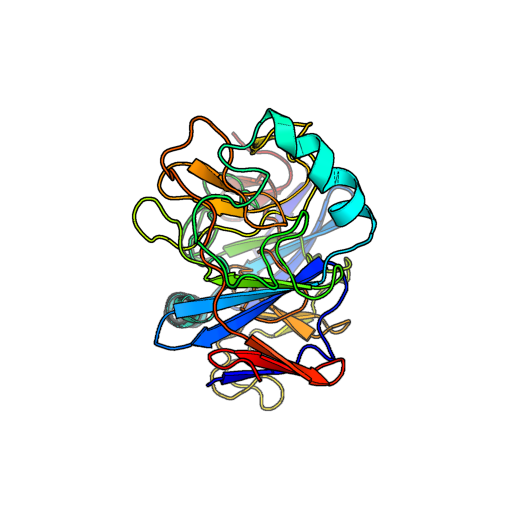 646 C CA . THR A 1 84 ? -3.547 49.935 36.141 1.00 12.50 132 THR A CA 1
ATOM 647 C C . THR A 1 84 ? -2.061 50.096 36.394 1.00 12.42 132 THR A C 1
ATOM 648 O O . THR A 1 84 ? -1.645 50.425 37.520 1.00 11.63 132 THR A O 1
ATOM 652 N N . TYR A 1 85 ? -1.275 49.860 35.350 1.00 11.87 133 TYR A N 1
ATOM 653 C CA . TYR A 1 85 ? 0.176 49.987 35.411 1.00 11.50 133 TYR A CA 1
ATOM 654 C C . TYR A 1 85 ? 0.579 51.387 34.900 1.00 11.18 133 TYR A C 1
ATOM 655 O O . TYR A 1 85 ? 0.265 51.769 33.766 1.00 10.80 133 TYR A O 1
ATOM 664 N N . ARG A 1 86 ? 1.249 52.161 35.751 1.00 10.74 134 ARG A N 1
ATOM 665 C CA . ARG A 1 86 ? 1.668 53.517 35.386 1.00 12.54 134 ARG A CA 1
ATOM 666 C C . ARG A 1 86 ? 3.165 53.697 35.699 1.00 13.27 134 ARG A C 1
ATOM 667 O O . ARG A 1 86 ? 3.539 54.390 36.651 1.00 12.85 134 ARG A O 1
ATOM 675 N N . PRO A 1 87 ? 4.039 53.085 34.874 1.00 14.04 135 PRO A N 1
ATOM 676 C CA . PRO A 1 87 ? 5.494 53.153 35.042 1.00 14.08 135 PRO A CA 1
ATOM 677 C C . PRO A 1 87 ? 6.128 54.523 34.791 1.00 14.87 135 PRO A C 1
ATOM 678 O O . PRO A 1 87 ? 7.207 54.801 35.311 1.00 15.07 135 PRO A O 1
ATOM 682 N N . GLU A 1 88 ? 5.452 55.374 34.019 1.00 14.93 136 GLU A N 1
ATOM 683 C CA . GLU A 1 88 ? 5.976 56.705 33.693 1.00 16.00 136 GLU A CA 1
ATOM 684 C C . GLU A 1 88 ? 6.094 57.628 34.901 1.00 16.39 136 GLU A C 1
ATOM 685 O O . GLU A 1 88 ? 5.245 57.625 35.800 1.00 17.93 136 GLU A O 1
ATOM 691 N N . PHE A 1 89 ? 7.151 58.426 34.918 1.00 16.25 137 PHE A N 1
ATOM 692 C CA . PHE A 1 89 ? 7.364 59.356 36.016 1.00 16.41 137 PHE A CA 1
ATOM 693 C C . PHE A 1 89 ? 6.603 60.650 35.809 1.00 16.16 137 PHE A C 1
ATOM 694 O O . PHE A 1 89 ? 6.481 61.146 34.683 1.00 16.81 137 PHE A O 1
ATOM 702 N N . GLY A 1 90 ? 6.078 61.177 36.910 1.00 16.21 138 GLY A N 1
ATOM 703 C CA . GLY A 1 90 ? 5.360 62.442 36.910 1.00 17.00 138 GLY A CA 1
ATOM 704 C C . GLY A 1 90 ? 4.203 62.744 35.969 1.00 17.45 138 GLY A C 1
ATOM 705 O O . GLY A 1 90 ? 4.097 63.894 35.537 1.00 18.12 138 GLY A O 1
ATOM 706 N N . PRO A 1 91 ? 3.326 61.778 35.624 1.00 17.48 139 PRO A N 1
ATOM 707 C CA . PRO A 1 91 ? 2.235 62.158 34.718 1.00 18.16 139 PRO A CA 1
ATOM 708 C C . PRO A 1 91 ? 1.379 63.204 35.435 1.00 19.54 139 PRO A C 1
ATOM 709 O O . PRO A 1 91 ? 1.323 63.209 36.667 1.00 19.67 139 PRO A O 1
ATOM 713 N N . ASP A 1 92 ? 0.724 64.086 34.680 1.00 20.93 140 ASP A N 1
ATOM 714 C CA . ASP A 1 92 ? -0.103 65.138 35.277 1.00 22.29 140 ASP A CA 1
ATOM 715 C C . ASP A 1 92 ? -1.168 64.667 36.255 1.00 21.07 140 ASP A C 1
ATOM 716 O O . ASP A 1 92 ? -1.393 65.304 37.275 1.00 21.17 140 ASP A O 1
ATOM 721 N N . ASP A 1 93 ? -1.818 63.552 35.954 1.00 20.30 141 ASP A N 1
ATOM 722 C CA . ASP A 1 93 ? -2.878 63.060 36.813 1.00 20.12 141 ASP A CA 1
ATOM 723 C C . ASP A 1 93 ? -2.418 62.468 38.153 1.00 20.15 141 ASP A C 1
ATOM 724 O O . ASP A 1 93 ? -3.182 62.466 39.125 1.00 21.95 141 ASP A O 1
ATOM 729 N N . LEU A 1 94 ? -1.181 61.981 38.223 1.00 19.14 142 LEU A N 1
ATOM 730 C CA . LEU A 1 94 ? -0.688 61.387 39.464 1.00 18.07 142 LEU A CA 1
ATOM 731 C C . LEU A 1 94 ? 0.292 62.271 40.231 1.00 18.12 142 LEU A C 1
ATOM 732 O O . LEU A 1 94 ? 0.697 61.934 41.342 1.00 17.73 142 LEU A O 1
ATOM 737 N N . GLY A 1 95 ? 0.658 63.404 39.644 1.00 18.33 143 GLY A N 1
ATOM 738 C CA . GLY A 1 95 ? 1.571 64.314 40.308 1.00 17.45 143 GLY A CA 1
ATOM 739 C C . GLY A 1 95 ? 2.985 64.229 39.770 1.00 17.99 143 GLY A C 1
ATOM 740 O O . GLY A 1 95 ? 3.435 63.164 39.324 1.00 17.04 143 GLY A O 1
ATOM 741 N N . ALA A 1 96 ? 3.688 65.357 39.815 1.00 18.48 144 ALA A N 1
ATOM 742 C CA . ALA A 1 96 ? 5.063 65.437 39.325 1.00 18.49 144 ALA A CA 1
ATOM 743 C C . ALA A 1 96 ? 6.038 64.563 40.126 1.00 18.60 144 ALA A C 1
ATOM 744 O O . ALA A 1 96 ? 7.070 64.154 39.609 1.00 18.73 144 ALA A O 1
ATOM 746 N N . ASP A 1 97 ? 5.712 64.271 41.378 1.00 19.09 145 ASP A N 1
ATOM 747 C CA . ASP A 1 97 ? 6.594 63.453 42.196 1.00 20.36 145 ASP A CA 1
ATOM 748 C C . ASP A 1 97 ? 6.338 61.944 42.044 1.00 18.88 145 ASP A C 1
ATOM 749 O O . ASP A 1 97 ? 6.948 61.127 42.745 1.00 19.63 145 ASP A O 1
ATOM 754 N N . TRP A 1 98 ? 5.453 61.568 41.121 1.00 16.34 146 TRP A N 1
ATOM 755 C CA . TRP A 1 98 ? 5.153 60.151 40.898 1.00 15.68 146 TRP A CA 1
ATOM 756 C C . TRP A 1 98 ? 6.383 59.474 40.279 1.00 15.43 146 TRP A C 1
ATOM 757 O O . TRP A 1 98 ? 6.895 59.925 39.250 1.00 15.78 146 TRP A O 1
ATOM 768 N N . LYS A 1 99 ? 6.852 58.398 40.910 1.00 14.66 147 LYS A N 1
ATOM 769 C CA . LYS A 1 99 ? 8.035 57.682 40.449 1.00 13.65 147 LYS A CA 1
ATOM 770 C C . LYS A 1 99 ? 7.693 56.350 39.789 1.00 14.50 147 LYS A C 1
ATOM 771 O O . LYS A 1 99 ? 8.520 55.435 39.763 1.00 14.06 147 LYS A O 1
ATOM 777 N N . GLY A 1 100 ? 6.484 56.245 39.247 1.00 13.93 148 GLY A N 1
ATOM 778 C CA . GLY A 1 100 ? 6.071 55.005 38.618 1.00 12.10 148 GLY A CA 1
ATOM 779 C C . GLY A 1 100 ? 5.396 54.095 39.634 1.00 12.25 148 GLY A C 1
ATOM 780 O O . GLY A 1 100 ? 5.686 54.162 40.845 1.00 10.85 148 GLY A O 1
ATOM 781 N N . GLY A 1 101 ? 4.489 53.246 39.153 1.00 10.54 149 GLY A N 1
ATOM 782 C CA . GLY A 1 101 ? 3.794 52.346 40.053 1.00 9.53 149 GLY A CA 1
ATOM 783 C C . GLY A 1 101 ? 2.483 51.867 39.480 1.00 9.82 149 GLY A C 1
ATOM 784 O O . GLY A 1 101 ? 2.360 51.661 38.279 1.00 10.02 149 GLY A O 1
ATOM 785 N N . PHE A 1 102 ? 1.494 51.710 40.351 1.00 9.81 150 PHE A N 1
ATOM 786 C CA . PHE A 1 102 ? 0.184 51.225 39.956 1.00 9.72 150 PHE A CA 1
ATOM 787 C C . PHE A 1 102 ? -0.898 52.111 40.545 1.00 10.24 150 PHE A C 1
ATOM 788 O O . PHE A 1 102 ? -0.738 52.633 41.635 1.00 11.46 150 PHE A O 1
ATOM 796 N N . PHE A 1 103 ? -2.002 52.251 39.822 1.00 10.51 151 PHE A N 1
ATOM 797 C CA . PHE A 1 103 ? -3.103 53.097 40.250 1.00 11.97 151 PHE A CA 1
ATOM 798 C C . PHE A 1 103 ? -4.402 52.349 40.045 1.00 11.21 151 PHE A C 1
ATOM 799 O O . PHE A 1 103 ? -4.725 51.964 38.936 1.00 12.09 151 PHE A O 1
ATOM 807 N N . CYS A 1 104 ? -5.152 52.155 41.115 1.00 10.41 152 CYS A N 1
ATOM 808 C CA . CYS A 1 104 ? -6.401 51.450 41.006 1.00 12.14 152 CYS A CA 1
ATOM 809 C C . CYS A 1 104 ? -7.496 52.400 40.573 1.00 13.29 152 CYS A C 1
ATOM 810 O O . CYS A 1 104 ? -7.743 53.417 41.223 1.00 14.36 152 CYS A O 1
ATOM 813 N N . PRO A 1 105 ? -8.183 52.075 39.469 1.00 14.68 153 PRO A N 1
ATOM 814 C CA . PRO A 1 105 ? -9.259 52.906 38.936 1.00 15.71 153 PRO A CA 1
ATOM 815 C C . PRO A 1 105 ? -10.577 52.852 39.690 1.00 16.35 153 PRO A C 1
ATOM 816 O O . PRO A 1 105 ? -11.487 53.640 39.409 1.00 18.15 153 PRO A O 1
ATOM 820 N N . CYS A 1 106 ? -10.694 51.946 40.653 1.00 15.45 154 CYS A N 1
ATOM 821 C CA . CYS A 1 106 ? -11.943 51.852 41.384 1.00 16.81 154 CYS A CA 1
ATOM 822 C C . CYS A 1 106 ? -12.058 52.838 42.545 1.00 17.95 154 CYS A C 1
ATOM 823 O O . CYS A 1 106 ? -13.134 53.396 42.761 1.00 18.31 154 CYS A O 1
ATOM 826 N N . HIS A 1 107 ? -10.969 53.074 43.280 1.00 17.50 155 HIS A N 1
ATOM 827 C CA . HIS A 1 107 ? -11.020 54.026 44.395 1.00 17.45 155 HIS A CA 1
ATOM 828 C C . HIS A 1 107 ? -9.733 54.823 44.584 1.00 17.08 155 HIS A C 1
ATOM 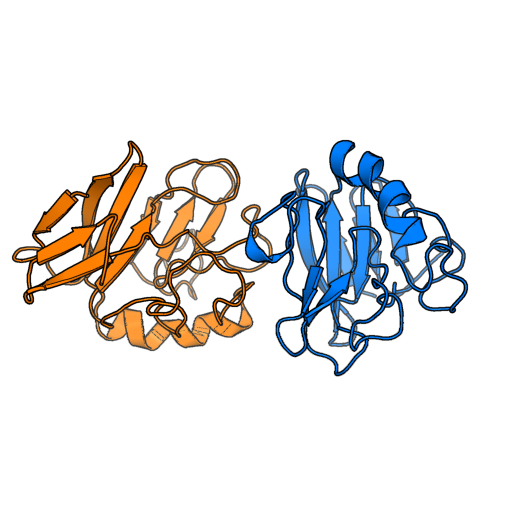829 O O . HIS A 1 107 ? -9.511 55.433 45.629 1.00 16.45 155 HIS A O 1
ATOM 836 N N . GLY A 1 108 ? -8.876 54.808 43.567 1.00 16.11 156 GLY A N 1
ATOM 837 C CA . GLY A 1 108 ? -7.655 55.593 43.615 1.00 13.95 156 GLY A CA 1
ATOM 838 C C . GLY A 1 108 ? -6.472 55.131 44.433 1.00 12.39 156 GLY A C 1
ATOM 839 O O . GLY A 1 108 ? -5.565 55.917 44.679 1.00 12.83 156 GLY A O 1
ATOM 840 N N . SER A 1 109 ? -6.449 53.879 44.861 1.00 10.69 157 SER A N 1
ATOM 841 C CA . SER A 1 109 ? -5.304 53.429 45.628 1.00 11.30 157 SER A CA 1
ATOM 842 C C . SER A 1 109 ? -4.041 53.465 44.765 1.00 12.66 157 SER A C 1
ATOM 843 O O . SER A 1 109 ? -4.086 53.155 43.570 1.00 13.09 157 SER A O 1
ATOM 846 N N . ARG A 1 110 ? -2.923 53.855 45.380 1.00 11.57 158 ARG A N 1
ATOM 847 C CA . ARG A 1 110 ? -1.641 53.940 44.694 1.00 9.39 158 ARG A CA 1
ATOM 848 C C . ARG A 1 110 ? -0.644 52.995 45.332 1.00 10.18 158 ARG A C 1
ATOM 849 O O . ARG A 1 110 ? -0.619 52.835 46.547 1.00 10.63 158 ARG A O 1
ATOM 857 N N . PHE A 1 111 ? 0.163 52.353 44.499 1.00 10.99 159 PHE A N 1
ATOM 858 C CA . PHE A 1 111 ? 1.199 51.434 44.962 1.00 11.23 159 PHE A CA 1
ATOM 859 C C . PHE A 1 111 ? 2.435 51.769 44.151 1.00 12.20 159 PHE A C 1
ATOM 860 O O . PHE A 1 111 ? 2.327 52.119 42.978 1.00 14.83 159 PHE A O 1
ATOM 868 N N . ASP A 1 112 ? 3.613 51.672 44.756 1.00 13.20 160 ASP A N 1
ATOM 869 C CA . ASP A 1 112 ? 4.828 51.994 44.014 1.00 11.61 160 ASP A CA 1
ATOM 870 C C . ASP A 1 112 ? 5.362 50.777 43.250 1.00 12.72 160 ASP A C 1
ATOM 871 O O . ASP A 1 112 ? 4.661 49.757 43.142 1.00 10.97 160 ASP A O 1
ATOM 876 N N . LEU A 1 113 ? 6.579 50.876 42.714 1.00 11.37 161 LEU A N 1
ATOM 877 C CA . LEU A 1 113 ? 7.122 49.777 41.932 1.00 11.80 161 LEU A CA 1
ATOM 878 C C . LEU A 1 113 ? 7.721 48.618 42.737 1.00 12.75 161 LEU A C 1
ATOM 879 O O . LEU A 1 113 ? 8.440 47.771 42.197 1.00 11.35 161 LEU A O 1
ATOM 884 N N . ALA A 1 114 ? 7.425 48.597 44.041 1.00 13.10 162 ALA A N 1
ATOM 885 C CA . ALA A 1 114 ? 7.805 47.469 44.911 1.00 12.98 162 ALA A CA 1
ATOM 886 C C . ALA A 1 114 ? 6.422 46.967 45.387 1.00 12.70 162 ALA A C 1
ATOM 887 O O . ALA A 1 114 ? 6.326 46.105 46.267 1.00 12.07 162 ALA A O 1
ATOM 889 N N . ALA A 1 115 ? 5.370 47.531 44.772 1.00 11.26 163 ALA A N 1
ATOM 890 C CA . ALA A 1 115 ? 3.969 47.212 45.055 1.00 9.74 163 ALA A CA 1
ATOM 891 C C . ALA A 1 115 ? 3.581 47.595 46.486 1.00 9.57 163 ALA A C 1
ATOM 892 O O . ALA A 1 115 ? 2.757 46.938 47.103 1.00 10.25 163 ALA A O 1
ATOM 894 N N . ARG A 1 116 ? 4.195 48.651 47.010 1.00 9.48 164 ARG A N 1
ATOM 895 C CA . ARG A 1 116 ? 3.921 49.130 48.369 1.00 10.05 164 ARG A CA 1
ATOM 896 C C . ARG A 1 116 ? 2.863 50.216 48.302 1.00 9.44 164 ARG A C 1
ATOM 897 O O . ARG A 1 116 ? 2.944 51.121 47.472 1.00 11.93 164 ARG A O 1
ATOM 905 N N . VAL A 1 117 ? 1.875 50.116 49.183 1.00 9.66 165 VAL A N 1
ATOM 906 C CA . VAL A 1 117 ? 0.761 51.065 49.215 1.00 9.37 165 VAL A CA 1
ATOM 907 C C . VAL A 1 117 ? 1.101 52.425 49.852 1.00 9.47 165 VAL A C 1
ATOM 908 O O . VAL A 1 117 ? 1.766 52.495 50.884 1.00 9.23 165 VAL A O 1
ATOM 912 N N . PHE A 1 118 ? 0.648 53.504 49.224 1.00 9.86 166 PHE A N 1
ATOM 913 C CA . PHE A 1 118 ? 0.884 54.830 49.760 1.00 10.65 166 PHE A CA 1
ATOM 914 C C . PHE A 1 118 ? -0.107 55.130 50.871 1.00 11.34 166 PHE A C 1
ATOM 915 O O . PHE A 1 118 ? -1.190 54.539 50.954 1.00 10.89 166 PHE A O 1
ATOM 923 N N . LYS A 1 119 ? 0.286 56.045 51.743 1.00 10.36 167 LYS A N 1
ATOM 924 C CA . LYS A 1 119 ? -0.561 56.431 52.848 1.00 11.68 167 LYS A CA 1
ATOM 925 C C . LYS A 1 119 ? -1.821 57.119 52.340 1.00 11.74 167 LYS A C 1
ATOM 926 O O . LYS A 1 119 ? -1.851 57.658 51.245 1.00 11.34 167 LYS A O 1
ATOM 932 N N . ASN A 1 120 ? -2.868 57.054 53.143 1.00 12.74 168 ASN A N 1
ATOM 933 C CA . ASN A 1 120 ? -4.114 57.721 52.857 1.00 11.71 168 ASN A CA 1
ATOM 934 C C . ASN A 1 120 ? -4.838 57.393 51.570 1.00 13.04 168 ASN A C 1
ATOM 935 O O . ASN A 1 120 ? -5.353 58.301 50.891 1.00 13.78 168 ASN A O 1
ATOM 940 N N . VAL A 1 121 ? -4.880 56.108 51.227 1.00 10.82 169 VAL A N 1
ATOM 941 C CA . VAL A 1 121 ? -5.641 55.672 50.055 1.00 11.50 169 VAL A CA 1
ATOM 942 C C . VAL A 1 121 ? -6.552 54.601 50.635 1.00 11.33 169 VAL A C 1
ATOM 943 O O . VAL A 1 121 ? -6.355 54.200 51.782 1.00 11.92 169 VAL A O 1
ATOM 947 N N . PRO A 1 122 ? -7.578 54.147 49.884 1.00 12.45 170 PRO A N 1
ATOM 948 C CA . PRO A 1 122 ? -8.469 53.116 50.428 1.00 12.70 170 PRO A CA 1
ATOM 949 C C . PRO A 1 122 ? -7.759 51.805 50.806 1.00 13.55 170 PRO A C 1
ATOM 950 O O . PRO A 1 122 ? -8.025 51.248 51.871 1.00 13.93 170 PRO A O 1
ATOM 954 N N . ALA A 1 123 ? -6.869 51.313 49.945 1.00 11.02 171 ALA A N 1
ATOM 955 C CA . ALA A 1 123 ? -6.151 50.089 50.251 1.00 11.96 171 ALA A CA 1
ATOM 956 C C . ALA A 1 123 ? -5.285 50.322 51.504 1.00 12.06 171 ALA A C 1
ATOM 957 O O . ALA A 1 123 ? -4.576 51.326 51.599 1.00 12.13 171 ALA A O 1
ATOM 959 N N . PRO A 1 124 ? -5.342 49.396 52.487 1.00 14.36 172 PRO A N 1
ATOM 960 C CA . PRO A 1 124 ? -4.538 49.581 53.702 1.00 14.89 172 PRO A CA 1
ATOM 961 C C . PRO A 1 124 ? -3.193 48.847 53.724 1.00 16.24 172 PRO A C 1
ATOM 962 O O . PRO A 1 124 ? -2.359 49.125 54.602 1.00 16.44 172 PRO A O 1
ATOM 966 N N . THR A 1 125 ? -2.973 47.939 52.769 1.00 15.70 173 THR A N 1
ATOM 967 C CA . THR A 1 125 ? -1.750 47.130 52.768 1.00 15.04 173 THR A CA 1
ATOM 968 C C . THR A 1 125 ? -1.065 46.954 51.422 1.00 13.77 173 THR A C 1
ATOM 969 O O . THR A 1 125 ? -1.676 47.142 50.368 1.00 14.06 173 THR A O 1
ATOM 973 N N . ASN A 1 126 ? 0.204 46.548 51.472 1.00 13.06 174 ASN A N 1
ATOM 974 C CA . ASN A 1 126 ? 0.998 46.300 50.265 1.00 11.18 174 ASN A CA 1
ATOM 975 C C . ASN A 1 126 ? 0.384 45.136 49.493 1.00 11.39 174 ASN A C 1
ATOM 976 O O . ASN A 1 126 ? -0.198 44.240 50.073 1.00 11.63 174 ASN A O 1
ATOM 981 N N . LEU A 1 127 ? 0.535 45.138 48.178 1.00 12.23 175 LEU A N 1
ATOM 982 C CA . LEU A 1 127 ? 0.015 44.044 47.376 1.00 11.66 175 LEU A CA 1
ATOM 983 C C . LEU A 1 127 ? 0.693 42.735 47.793 1.00 12.46 175 LEU A C 1
ATOM 984 O O . LEU A 1 127 ? 1.873 42.715 48.190 1.00 12.30 175 LEU A O 1
ATOM 989 N N . VAL A 1 128 ? -0.056 41.646 47.686 1.00 11.64 176 VAL A N 1
ATOM 990 C CA . VAL A 1 128 ? 0.450 40.335 48.033 1.00 13.32 176 VAL A CA 1
ATOM 991 C C . VAL A 1 128 ? 1.450 39.804 47.017 1.00 14.29 176 VAL A C 1
ATOM 992 O O . VAL A 1 128 ? 1.251 39.928 45.809 1.00 14.57 176 VAL A O 1
ATOM 996 N N . ILE A 1 129 ? 2.539 39.232 47.523 1.00 14.06 177 ILE A N 1
ATOM 997 C CA . ILE A 1 129 ? 3.576 38.624 46.693 1.00 14.05 177 ILE A CA 1
ATOM 998 C C . ILE A 1 129 ? 3.433 37.124 46.921 1.00 13.11 177 ILE A C 1
ATOM 999 O O . ILE A 1 129 ? 3.476 36.675 48.056 1.00 12.06 177 ILE A O 1
ATOM 1004 N N . PRO A 1 130 ? 3.251 36.331 45.847 1.00 13.73 178 PRO A N 1
ATOM 1005 C CA . PRO A 1 130 ? 3.099 34.878 46.010 1.00 13.65 178 PRO A CA 1
ATOM 1006 C C . PRO A 1 130 ? 4.432 34.154 46.225 1.00 14.05 178 PRO A C 1
ATOM 1007 O O . PRO A 1 130 ? 5.498 34.727 45.994 1.00 13.18 178 PRO A O 1
ATOM 1011 N N . LYS A 1 131 ? 4.368 32.904 46.671 1.00 14.27 179 LYS A N 1
ATOM 1012 C CA . LYS A 1 131 ? 5.577 32.114 46.805 1.00 14.06 179 LYS A CA 1
ATOM 1013 C C . LYS A 1 131 ? 6.026 31.914 45.362 1.00 12.64 179 LYS A C 1
ATOM 1014 O O . LYS A 1 131 ? 5.185 31.743 44.476 1.00 11.23 179 LYS A O 1
ATOM 1020 N N . HIS A 1 132 ? 7.338 31.951 45.137 1.00 12.52 180 HIS A N 1
ATOM 1021 C CA . HIS A 1 132 ? 7.926 31.755 43.806 1.00 12.12 180 HIS A CA 1
ATOM 1022 C C . HIS A 1 132 ? 9.433 31.531 43.912 1.00 11.62 180 HIS A C 1
ATOM 1023 O O . HIS A 1 132 ? 10.064 31.815 44.939 1.00 10.56 180 HIS A O 1
ATOM 1030 N N . VAL A 1 133 ? 10.006 31.020 42.834 1.00 12.78 181 VAL A N 1
ATOM 1031 C CA . VAL A 1 133 ? 11.434 30.743 42.799 1.00 14.45 181 VAL A CA 1
ATOM 1032 C C . VAL A 1 133 ? 11.936 30.780 41.354 1.00 15.56 181 VAL A C 1
ATOM 1033 O O . VAL A 1 133 ? 11.188 30.447 40.415 1.00 15.53 181 VAL A O 1
ATOM 1037 N N . TYR A 1 134 ? 13.184 31.204 41.174 1.00 15.49 182 TYR A N 1
ATOM 1038 C CA . TYR A 1 134 ? 13.774 31.249 39.842 1.00 15.68 182 TYR A CA 1
ATOM 1039 C C . TYR A 1 134 ? 14.294 29.862 39.543 1.00 16.14 182 TYR A C 1
ATOM 1040 O O . TYR A 1 134 ? 15.052 29.311 40.327 1.00 16.27 182 TYR A O 1
ATOM 1049 N N . LEU A 1 135 ? 13.876 29.290 38.424 1.00 16.86 183 LEU A N 1
ATOM 1050 C CA . LEU A 1 135 ? 14.362 27.970 38.030 1.00 16.11 183 LEU A CA 1
ATOM 1051 C C . LEU A 1 135 ? 15.702 28.237 37.339 1.00 17.45 183 LEU A C 1
ATOM 1052 O O . LEU A 1 135 ? 16.627 27.417 37.379 1.00 18.21 183 LEU A O 1
ATOM 1057 N N . ASN A 1 136 ? 15.785 29.412 36.725 1.00 16.64 184 ASN A N 1
ATOM 1058 C CA . ASN A 1 136 ? 16.991 29.908 36.072 1.00 17.26 184 ASN A CA 1
ATOM 1059 C C . ASN A 1 136 ? 16.808 31.406 35.853 1.00 16.80 184 ASN A C 1
ATOM 1060 O O . ASN A 1 136 ? 15.804 31.977 36.282 1.00 15.38 184 ASN A O 1
ATOM 1065 N N . ASP A 1 137 ? 17.771 32.040 35.198 1.00 18.01 185 ASP A N 1
ATOM 1066 C CA . ASP A 1 137 ? 17.722 33.483 34.979 1.00 19.83 185 ASP A CA 1
ATOM 1067 C C . ASP A 1 137 ? 16.493 34.057 34.280 1.00 18.74 185 ASP A C 1
ATOM 1068 O O . ASP A 1 137 ? 16.109 35.189 34.546 1.00 18.55 185 ASP A O 1
ATOM 1073 N N . THR A 1 138 ? 15.868 33.288 33.399 1.00 18.55 186 THR A N 1
ATOM 1074 C CA . THR A 1 138 ? 14.704 33.798 32.683 1.00 18.33 186 THR A CA 1
ATOM 1075 C C . THR A 1 138 ? 13.443 32.975 32.892 1.00 15.94 186 THR A C 1
ATOM 1076 O O . THR A 1 138 ? 12.529 33.024 32.077 1.00 15.28 186 THR A O 1
ATOM 1080 N N . THR A 1 139 ? 13.389 32.237 33.992 1.00 15.12 187 THR A N 1
ATOM 1081 C CA . THR A 1 139 ? 12.229 31.403 34.279 1.00 14.51 187 THR A CA 1
ATOM 1082 C C . THR A 1 139 ? 11.885 31.415 35.752 1.00 13.00 187 THR A C 1
ATOM 1083 O O . THR A 1 139 ? 12.697 31.044 36.604 1.00 13.17 187 THR A O 1
ATOM 1087 N N . ILE A 1 140 ? 10.669 31.849 36.047 1.00 12.41 188 ILE A N 1
ATOM 1088 C CA . ILE A 1 140 ? 10.199 31.913 37.426 1.00 13.05 188 ILE A CA 1
ATOM 1089 C C . ILE A 1 140 ? 9.007 30.972 37.598 1.00 13.28 188 ILE A C 1
ATOM 1090 O O . ILE A 1 140 ? 8.069 30.965 36.780 1.00 12.74 188 ILE A O 1
ATOM 1095 N N . LEU A 1 141 ? 9.066 30.161 38.651 1.00 12.94 189 LEU A N 1
ATOM 1096 C CA . LEU A 1 141 ? 7.984 29.242 38.948 1.00 14.59 189 LEU A CA 1
ATOM 1097 C C . LEU A 1 141 ? 7.180 29.878 40.084 1.00 15.27 189 LEU A C 1
ATOM 1098 O O . LEU A 1 141 ? 7.705 30.109 41.177 1.00 16.04 189 LEU A O 1
ATOM 1103 N N . ILE A 1 142 ? 5.911 30.170 39.814 1.00 14.88 190 ILE A N 1
ATOM 1104 C CA . ILE A 1 142 ? 5.037 30.801 40.790 1.00 16.30 190 ILE A CA 1
ATOM 1105 C C . ILE A 1 142 ? 4.162 29.798 41.518 1.00 18.55 190 ILE A C 1
ATOM 1106 O O . ILE A 1 142 ? 3.530 28.944 40.887 1.00 19.12 190 ILE A O 1
ATOM 1111 N N . GLY A 1 143 ? 4.116 29.908 42.845 1.00 19.16 191 GLY A N 1
ATOM 1112 C CA . GLY A 1 143 ? 3.283 29.007 43.624 1.00 21.83 191 GLY A CA 1
ATOM 1113 C C . GLY A 1 143 ? 4.087 28.039 44.463 1.00 24.53 191 GLY A C 1
ATOM 1114 O O . GLY A 1 143 ? 3.554 27.363 45.341 1.00 24.20 191 GLY A O 1
ATOM 1115 N N . GLU A 1 144 ? 5.387 27.990 44.192 1.00 27.45 192 GLU A N 1
ATOM 1116 C CA . GLU A 1 144 ? 6.292 27.103 44.903 1.00 30.66 192 GLU A CA 1
ATOM 1117 C C . GLU A 1 144 ? 7.640 27.791 45.121 1.00 31.02 192 GLU A C 1
ATOM 1118 O O . GLU A 1 144 ? 8.060 28.620 44.309 1.00 29.39 192 GLU A O 1
ATOM 1124 N N . ASP A 1 145 ? 8.308 27.451 46.223 1.00 32.03 193 ASP A N 1
ATOM 1125 C CA . ASP A 1 145 ? 9.616 28.013 46.534 1.00 35.13 193 ASP A CA 1
ATOM 1126 C C . ASP A 1 145 ? 10.520 26.935 47.139 1.00 38.23 193 ASP A C 1
ATOM 1127 O O . ASP A 1 145 ? 10.258 26.403 48.223 1.00 40.11 193 ASP A O 1
ATOM 1132 N N . ARG A 1 146 ? 11.591 26.611 46.423 1.00 40.83 194 ARG A N 1
ATOM 1133 C CA . ARG A 1 146 ? 12.549 25.595 46.864 1.00 42.42 194 ARG A CA 1
ATOM 1134 C C . ARG A 1 146 ? 11.829 24.308 47.248 1.00 42.88 194 ARG A C 1
ATOM 1135 O O . ARG A 1 146 ? 12.190 23.748 48.305 1.00 44.15 194 ARG A O 1
ATOM 1137 N N . PRO B 1 1 ? -3.849 73.004 15.025 1.00 18.47 49 PRO B N 1
ATOM 1138 C CA . PRO B 1 1 ? -4.785 71.893 14.733 1.00 17.95 49 PRO B CA 1
ATOM 1139 C C . PRO B 1 1 ? -4.860 71.688 13.224 1.00 18.10 49 PRO B C 1
ATOM 1140 O O . PRO B 1 1 ? -4.532 72.586 12.449 1.00 18.08 49 PRO B O 1
ATOM 1144 N N . VAL B 1 2 ? -5.302 70.510 12.809 1.00 18.49 50 VAL B N 1
ATOM 1145 C CA . VAL B 1 2 ? -5.411 70.209 11.391 1.00 18.51 50 VAL B CA 1
ATOM 1146 C C . VAL B 1 2 ? -6.781 69.598 11.085 1.00 18.20 50 VAL B C 1
ATOM 1147 O O . VAL B 1 2 ? -7.327 68.846 11.897 1.00 18.84 50 VAL B O 1
ATOM 1151 N N . GLU B 1 3 ? -7.344 69.926 9.924 1.00 17.73 51 GLU B N 1
ATOM 1152 C CA . GLU B 1 3 ? -8.643 69.373 9.551 1.00 17.31 51 GLU B CA 1
ATOM 1153 C C . GLU B 1 3 ? -8.459 68.113 8.726 1.00 17.11 51 GLU B C 1
ATOM 1154 O O . GLU B 1 3 ? -7.636 68.090 7.804 1.00 16.87 51 GLU B O 1
ATOM 1160 N N . ALA B 1 4 ? -9.201 67.062 9.075 1.00 14.50 52 ALA B N 1
ATOM 1161 C CA . ALA B 1 4 ? -9.147 65.802 8.343 1.00 13.61 52 ALA B CA 1
ATOM 1162 C C . ALA B 1 4 ? -10.456 65.670 7.593 1.00 12.60 52 ALA B C 1
ATOM 1163 O O . ALA B 1 4 ? -11.529 65.676 8.190 1.00 13.07 52 ALA B O 1
ATOM 1165 N N . ASP B 1 5 ? -10.368 65.551 6.276 1.00 12.84 53 ASP B N 1
ATOM 1166 C CA . ASP B 1 5 ? -11.557 65.407 5.457 1.00 14.28 53 ASP B CA 1
ATOM 1167 C C . ASP B 1 5 ? -11.788 63.917 5.235 1.00 14.38 53 ASP B C 1
ATOM 1168 O O . ASP B 1 5 ? -11.004 63.251 4.562 1.00 14.80 53 ASP B O 1
ATOM 1173 N N . ILE B 1 6 ? -12.859 63.394 5.825 1.00 15.18 54 ILE B N 1
ATOM 1174 C CA . ILE B 1 6 ? -13.182 61.968 5.709 1.00 14.46 54 ILE B CA 1
ATOM 1175 C C . ILE B 1 6 ? -14.344 61.683 4.761 1.00 15.79 54 ILE B C 1
ATOM 1176 O O . ILE B 1 6 ? -14.879 60.571 4.751 1.00 13.82 54 ILE B O 1
ATOM 1181 N N . SER B 1 7 ? -14.722 62.686 3.961 1.00 16.45 55 SER B N 1
ATOM 1182 C CA . SER B 1 7 ? -15.828 62.544 3.013 1.00 16.18 55 SER B CA 1
ATOM 1183 C C . SER B 1 7 ? -15.627 61.390 2.031 1.00 16.07 55 SER B C 1
ATOM 1184 O O . SER B 1 7 ? -16.605 60.831 1.552 1.00 16.10 55 SER B O 1
ATOM 1187 N N . LYS B 1 8 ? -14.376 61.025 1.742 1.00 15.18 56 LYS B N 1
ATOM 1188 C CA . LYS B 1 8 ? -14.116 59.934 0.811 1.00 16.49 56 LYS B CA 1
ATOM 1189 C C . LYS B 1 8 ? -13.540 58.669 1.449 1.00 16.38 56 LYS B C 1
ATOM 1190 O O . LYS B 1 8 ? -13.166 57.723 0.752 1.00 16.59 56 LYS B O 1
ATOM 1196 N N . LEU B 1 9 ? -13.479 58.645 2.776 1.00 15.69 57 LEU B N 1
ATOM 1197 C CA . LEU B 1 9 ? -12.929 57.491 3.483 1.00 15.43 57 LEU B CA 1
ATOM 1198 C C . LEU B 1 9 ? -13.938 56.343 3.475 1.00 14.86 57 LEU B C 1
ATOM 1199 O O . LEU B 1 9 ? -14.934 56.363 4.227 1.00 13.99 57 LEU B O 1
ATOM 1204 N N . GLU B 1 10 ? -13.675 55.348 2.629 1.00 14.19 58 GLU B N 1
ATOM 1205 C CA . GLU B 1 10 ? -14.583 54.206 2.497 1.00 14.47 58 GLU B CA 1
ATOM 1206 C C . GLU B 1 10 ? -14.508 53.248 3.687 1.00 14.37 58 GLU B C 1
ATOM 1207 O O . GLU B 1 10 ? -13.569 53.310 4.498 1.00 14.62 58 GLU B O 1
ATOM 1213 N N . PRO B 1 11 ? -15.516 52.362 3.816 1.00 14.97 59 PRO B N 1
ATOM 1214 C CA . PRO B 1 11 ? -15.565 51.381 4.904 1.00 14.21 59 PRO B CA 1
ATOM 1215 C C . PRO B 1 11 ? -14.244 50.613 4.966 1.00 14.19 59 PRO B C 1
ATOM 1216 O O . PRO B 1 11 ? -13.769 50.109 3.946 1.00 13.83 59 PRO B O 1
ATOM 1220 N N . GLY B 1 12 ? -13.652 50.546 6.155 1.00 13.74 60 GLY B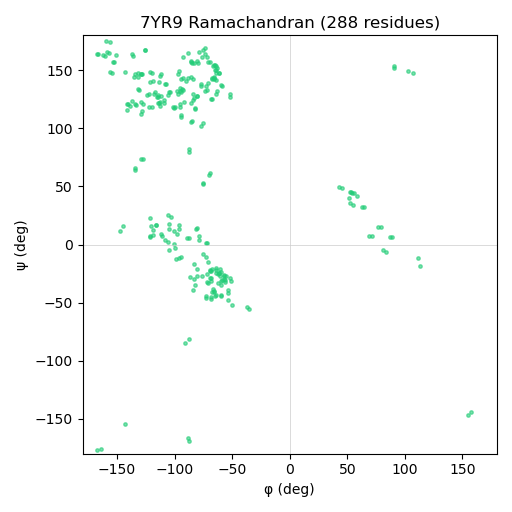 N 1
ATOM 1221 C CA . GLY B 1 12 ? -12.395 49.829 6.334 1.00 13.75 60 GLY B CA 1
ATOM 1222 C C . GLY B 1 12 ? -11.103 50.542 5.936 1.00 14.56 60 GLY B C 1
ATOM 1223 O O . GLY B 1 12 ? -10.002 50.015 6.160 1.00 14.63 60 GLY B O 1
ATOM 1224 N N . ALA B 1 13 ? -11.214 51.734 5.355 1.00 13.23 61 ALA B N 1
ATOM 1225 C CA . ALA B 1 13 ? -10.031 52.472 4.941 1.00 12.49 61 ALA B CA 1
ATOM 1226 C C . ALA B 1 13 ? -9.445 53.317 6.083 1.00 12.64 61 ALA B C 1
ATOM 1227 O O . ALA B 1 13 ? -10.138 53.675 7.058 1.00 11.27 61 ALA B O 1
ATOM 1229 N N . LEU B 1 14 ? -8.161 53.629 5.944 1.00 12.88 62 LEU B N 1
ATOM 1230 C CA . LEU B 1 14 ? -7.436 54.419 6.932 1.00 12.21 62 LEU B CA 1
ATOM 1231 C C . LEU B 1 14 ? -6.807 55.653 6.282 1.00 12.93 62 LEU B C 1
ATOM 1232 O O . LEU B 1 14 ? -6.120 55.557 5.268 1.00 13.02 62 LEU B O 1
ATOM 1237 N N . LEU B 1 15 ? -7.067 56.810 6.883 1.00 13.26 63 LEU B N 1
ATOM 1238 C CA . LEU B 1 15 ? -6.540 58.089 6.430 1.00 14.60 63 LEU B CA 1
ATOM 1239 C C . LEU B 1 15 ? -5.460 58.514 7.427 1.00 16.03 63 LEU B C 1
ATOM 1240 O O . LEU B 1 15 ? -5.638 58.356 8.639 1.00 16.67 63 LEU B O 1
ATOM 1245 N N . ARG B 1 16 ? -4.346 59.040 6.919 1.00 15.80 64 ARG B N 1
ATOM 1246 C CA . ARG B 1 16 ? -3.258 59.517 7.769 1.00 15.77 64 ARG B CA 1
ATOM 1247 C C . ARG B 1 16 ? -3.100 61.021 7.595 1.00 16.14 64 ARG B C 1
ATOM 1248 O O . ARG B 1 16 ? -2.996 61.509 6.469 1.00 15.58 64 ARG B O 1
ATOM 1256 N N . VAL B 1 17 ? -3.120 61.763 8.698 1.00 15.79 65 VAL B N 1
ATOM 1257 C CA . VAL B 1 17 ? -2.893 63.209 8.633 1.00 16.55 65 VAL B CA 1
ATOM 1258 C C . VAL B 1 17 ? -1.799 63.496 9.645 1.00 16.26 65 VAL B C 1
ATOM 1259 O O . VAL B 1 17 ? -1.705 62.828 10.668 1.00 16.82 65 VAL B O 1
ATOM 1263 N N . LYS B 1 18 ? -0.957 64.473 9.348 1.00 16.49 66 LYS B N 1
ATOM 1264 C CA . LYS B 1 18 ? 0.128 64.777 10.249 1.00 17.11 66 LYS B CA 1
ATOM 1265 C C . LYS B 1 18 ? -0.236 65.938 11.178 1.00 17.22 66 LYS B C 1
ATOM 1266 O O . LYS B 1 18 ? -0.726 66.995 10.738 1.00 16.87 66 LYS B O 1
ATOM 1272 N N . TRP B 1 19 ? -0.027 65.714 12.476 1.00 16.68 67 TRP B N 1
ATOM 1273 C CA . TRP B 1 19 ? -0.305 66.714 13.504 1.00 16.66 67 TRP B CA 1
ATOM 1274 C C . TRP B 1 19 ? 0.854 66.725 14.502 1.00 17.16 67 TRP B C 1
ATOM 1275 O O . TRP B 1 19 ? 1.191 65.692 15.079 1.00 16.98 67 TRP B O 1
ATOM 1286 N N . ARG B 1 20 ? 1.463 67.898 14.685 1.00 17.44 68 ARG B N 1
ATOM 1287 C CA . ARG B 1 20 ? 2.598 68.070 15.589 1.00 18.14 68 ARG B CA 1
ATOM 1288 C C . ARG B 1 20 ? 3.667 67.039 15.278 1.00 17.63 68 ARG B C 1
ATOM 1289 O O . ARG B 1 20 ? 4.275 66.458 16.182 1.00 19.07 68 ARG B O 1
ATOM 1297 N N . GLY B 1 21 ? 3.868 66.810 13.983 1.00 17.11 69 GLY B N 1
ATOM 1298 C CA . GLY B 1 21 ? 4.871 65.874 13.513 1.00 16.82 69 GLY B CA 1
ATOM 1299 C C . GLY B 1 21 ? 4.549 64.419 13.746 1.00 17.33 69 GLY B C 1
ATOM 1300 O O . GLY B 1 21 ? 5.389 63.551 13.503 1.00 19.05 69 GLY B O 1
ATOM 1301 N N . LYS B 1 22 ? 3.334 64.142 14.213 1.00 16.89 70 LYS B N 1
ATOM 1302 C CA . LYS B 1 22 ? 2.922 62.771 14.490 1.00 15.95 70 LYS B CA 1
ATOM 1303 C C . LYS B 1 22 ? 1.851 62.311 13.537 1.00 14.95 70 LYS B C 1
ATOM 1304 O O . LYS B 1 22 ? 1.024 63.103 13.089 1.00 15.07 70 LYS B O 1
ATOM 1310 N N . PRO B 1 23 ? 1.857 61.019 13.192 1.00 14.63 71 PRO B N 1
ATOM 1311 C CA . PRO B 1 23 ? 0.833 60.516 12.275 1.00 14.19 71 PRO B CA 1
ATOM 1312 C C . PRO B 1 23 ? -0.449 60.256 13.058 1.00 14.95 71 PRO B C 1
ATOM 1313 O O . PRO B 1 23 ? -0.419 59.579 14.087 1.00 16.73 71 PRO B O 1
ATOM 1317 N N . VAL B 1 24 ? -1.563 60.810 12.592 1.00 13.59 72 VAL B N 1
ATOM 1318 C CA . VAL B 1 24 ? -2.846 60.602 13.246 1.00 11.27 72 VAL B CA 1
ATOM 1319 C C . VAL B 1 24 ? -3.686 59.801 12.273 1.00 11.21 72 VAL B C 1
ATOM 1320 O O . VAL B 1 24 ? -3.891 60.209 11.137 1.00 11.17 72 VAL B O 1
ATOM 1324 N N . TRP B 1 25 ? -4.141 58.640 12.715 1.00 11.05 73 TRP B N 1
ATOM 1325 C CA . TRP B 1 25 ? -4.954 57.786 11.870 1.00 11.73 73 TRP B CA 1
ATOM 1326 C C . TRP B 1 25 ? -6.446 58.028 12.059 1.00 11.25 73 TRP B C 1
ATOM 1327 O O . TRP B 1 25 ? -6.910 58.278 13.173 1.00 11.05 73 TRP B O 1
ATOM 1338 N N . LEU B 1 26 ? -7.199 57.935 10.970 1.00 11.43 74 LEU B N 1
ATOM 1339 C CA . LEU B 1 26 ? -8.654 58.036 11.034 1.00 11.42 74 LEU B CA 1
ATOM 1340 C C . LEU B 1 26 ? -9.129 56.793 10.283 1.00 11.64 74 LEU B C 1
ATOM 1341 O O . LEU B 1 26 ? -8.866 56.625 9.087 1.00 11.07 74 LEU B O 1
ATOM 1346 N N . VAL B 1 27 ? -9.791 55.897 11.008 1.00 12.78 75 VAL B N 1
ATOM 1347 C CA . VAL B 1 27 ? -10.262 54.643 10.424 1.00 12.77 75 VAL B CA 1
ATOM 1348 C C . VAL B 1 27 ? -11.771 54.516 10.380 1.00 12.70 75 VAL B C 1
ATOM 1349 O O . VAL B 1 27 ? -12.446 54.668 11.398 1.00 12.41 75 VAL B O 1
ATOM 1353 N N . HIS B 1 28 ? -12.286 54.231 9.188 1.00 12.65 76 HIS B N 1
ATOM 1354 C CA . HIS B 1 28 ? -13.722 54.054 9.003 1.00 13.72 76 HIS B CA 1
ATOM 1355 C C . HIS B 1 28 ? -14.042 52.593 9.338 1.00 14.12 76 HIS B C 1
ATOM 1356 O O . HIS B 1 28 ? -13.743 51.669 8.557 1.00 14.00 76 HIS B O 1
ATOM 1363 N N . ARG B 1 29 ? -14.644 52.383 10.503 1.00 13.68 77 ARG B N 1
ATOM 1364 C CA . ARG B 1 29 ? -14.959 51.039 10.944 1.00 13.37 77 ARG B CA 1
ATOM 1365 C C . ARG B 1 29 ? -16.330 50.567 10.493 1.00 14.02 77 ARG B C 1
ATOM 1366 O O . ARG B 1 29 ? -17.300 51.336 10.501 1.00 14.57 77 ARG B O 1
ATOM 1374 N N . THR B 1 30 ? -16.391 49.292 10.110 1.00 14.11 78 THR B N 1
ATOM 1375 C CA . THR B 1 30 ? -17.626 48.650 9.671 1.00 13.88 78 THR B CA 1
ATOM 1376 C C . THR B 1 30 ? -18.366 48.064 10.874 1.00 13.65 78 THR B C 1
ATOM 1377 O O . THR B 1 30 ? -17.794 47.936 11.953 1.00 14.76 78 THR B O 1
ATOM 1381 N N . PRO B 1 31 ? -19.657 47.716 10.712 1.00 15.61 79 PRO B N 1
ATOM 1382 C CA . PRO B 1 31 ? -20.379 47.141 11.853 1.00 14.62 79 PRO B CA 1
ATOM 1383 C C . PRO B 1 31 ? -19.721 45.857 12.343 1.00 14.01 79 PRO B C 1
ATOM 1384 O O . PRO B 1 31 ? -19.762 45.557 13.534 1.00 12.78 79 PRO B O 1
ATOM 1388 N N . GLU B 1 32 ? -19.109 45.109 11.419 1.00 14.78 80 GLU B N 1
ATOM 1389 C CA . GLU B 1 32 ? -18.438 43.835 11.745 1.00 16.11 80 GLU B CA 1
ATOM 1390 C C . GLU B 1 32 ? -17.232 44.076 12.643 1.00 15.28 80 GLU B C 1
ATOM 1391 O O . GLU B 1 32 ? -16.975 43.306 13.578 1.00 14.21 80 GLU B O 1
ATOM 1397 N N . MET B 1 33 ? -16.485 45.135 12.342 1.00 15.35 81 MET B N 1
ATOM 1398 C CA . MET B 1 33 ? -15.320 45.502 13.148 1.00 15.10 81 MET B CA 1
ATOM 1399 C C . MET B 1 33 ? -15.806 45.889 14.546 1.00 14.61 81 MET B C 1
ATOM 1400 O O . MET B 1 33 ? -15.232 45.473 15.557 1.00 14.21 81 MET B O 1
ATOM 1405 N N . LEU B 1 34 ? -16.879 46.673 14.596 1.00 14.30 82 LEU B N 1
ATOM 1406 C CA . LEU B 1 34 ? -17.436 47.121 15.874 1.00 13.75 82 LEU B CA 1
ATOM 1407 C C . LEU B 1 34 ? -18.016 45.977 16.705 1.00 13.94 82 LEU B C 1
ATOM 1408 O O . LEU B 1 34 ? -17.838 45.935 17.920 1.00 12.58 82 LEU B O 1
ATOM 1413 N N . ALA B 1 35 ? -18.694 45.045 16.040 1.00 14.64 83 ALA B N 1
ATOM 1414 C CA . ALA B 1 35 ? -19.291 43.901 16.720 1.00 14.51 83 ALA B CA 1
ATOM 1415 C C . ALA B 1 35 ? -18.264 43.041 17.456 1.00 14.87 83 ALA B C 1
ATOM 1416 O O . ALA B 1 35 ? -18.561 42.496 18.520 1.00 16.30 83 ALA B O 1
ATOM 1418 N N . ALA B 1 36 ? -17.063 42.924 16.890 1.00 13.91 84 ALA B N 1
ATOM 1419 C CA . ALA B 1 36 ? -16.004 42.097 17.472 1.00 13.19 84 ALA B CA 1
ATOM 1420 C C . ALA B 1 36 ? -15.211 42.723 18.618 1.00 13.15 84 ALA B C 1
ATOM 1421 O O . ALA B 1 36 ? -14.588 42.005 19.395 1.00 12.24 84 ALA B O 1
ATOM 1423 N N . LEU B 1 37 ? -15.230 44.052 18.721 1.00 12.57 85 LEU B N 1
ATOM 1424 C CA . LEU B 1 37 ? -14.465 44.745 19.761 1.00 12.47 85 LEU B CA 1
ATOM 1425 C C . LEU B 1 37 ? -14.619 44.251 21.206 1.00 13.12 85 LEU B C 1
ATOM 1426 O O . LEU B 1 37 ? -13.620 43.968 21.872 1.00 12.36 85 LEU B O 1
ATOM 1431 N N . PRO B 1 38 ? -15.865 44.125 21.706 1.00 13.26 86 PRO B N 1
ATOM 1432 C CA . PRO B 1 38 ? -15.964 43.665 23.092 1.00 12.75 86 PRO B CA 1
ATOM 1433 C C . PRO B 1 38 ? -15.447 42.255 23.355 1.00 12.91 86 PRO B C 1
ATOM 1434 O O . PRO B 1 38 ? -15.104 41.923 24.490 1.00 12.01 86 PRO B O 1
ATOM 1438 N N . SER B 1 39 ? -15.340 41.433 22.315 1.00 12.93 87 SER B N 1
ATOM 1439 C CA . SER B 1 39 ? -14.812 40.090 22.523 1.00 13.32 87 SER B CA 1
ATOM 1440 C C . SER B 1 39 ? -13.315 40.156 22.830 1.00 13.47 87 SER B C 1
ATOM 1441 O O . SER B 1 39 ? -12.734 39.179 23.297 1.00 14.83 87 SER B O 1
ATOM 1444 N N . ASN B 1 40 ? -12.689 41.303 22.568 1.00 12.44 88 ASN B N 1
ATOM 1445 C CA . ASN B 1 40 ? -11.262 41.479 22.858 1.00 12.10 88 ASN B CA 1
ATOM 1446 C C . ASN B 1 40 ? -11.038 41.801 24.334 1.00 12.25 88 ASN B C 1
ATOM 1447 O O . ASN B 1 40 ? -9.970 41.522 24.860 1.00 10.95 88 ASN B O 1
ATOM 1452 N N . ASP B 1 41 ? -12.038 42.401 24.988 1.00 12.84 89 ASP B N 1
ATOM 1453 C CA . ASP B 1 41 ? -11.918 42.839 26.387 1.00 13.98 89 ASP B CA 1
ATOM 1454 C C . ASP B 1 41 ? -11.118 41.952 27.347 1.00 15.32 89 ASP B C 1
ATOM 1455 O O . ASP B 1 41 ? -10.162 42.413 27.987 1.00 16.16 89 ASP B O 1
ATOM 1460 N N . PRO B 1 42 ? -11.465 40.665 27.439 1.00 14.78 90 PRO B N 1
ATOM 1461 C CA . PRO B 1 42 ? -10.735 39.781 28.354 1.00 14.83 90 PRO B CA 1
ATOM 1462 C C . PRO B 1 42 ? -9.233 39.660 28.070 1.00 14.75 90 PRO B C 1
ATOM 1463 O O . PRO B 1 42 ? -8.445 39.333 28.953 1.00 15.71 90 PRO B O 1
ATOM 1467 N N . LYS B 1 43 ? -8.840 39.925 26.832 1.00 14.47 91 LYS B N 1
ATOM 1468 C CA . LYS B 1 43 ? -7.446 39.791 26.424 1.00 12.35 91 LYS B CA 1
ATOM 1469 C C . LYS B 1 43 ? -6.696 41.109 26.370 1.00 11.43 91 LYS B C 1
ATOM 1470 O O . LYS B 1 43 ? -5.514 41.132 26.023 1.00 10.38 91 LYS B O 1
ATOM 1476 N N . LEU B 1 44 ? -7.393 42.191 26.709 1.00 9.65 92 LEU B N 1
ATOM 1477 C CA . LEU B 1 44 ? -6.824 43.535 26.695 1.00 10.56 92 LEU B CA 1
ATOM 1478 C C . LEU B 1 44 ? -6.331 43.996 28.079 1.00 12.43 92 LEU B C 1
ATOM 1479 O O . LEU B 1 44 ? -6.918 43.657 29.114 1.00 12.21 92 LEU B O 1
ATOM 1484 N N . VAL B 1 45 ? -5.261 44.787 28.083 1.00 12.23 93 VAL B N 1
ATOM 1485 C CA . VAL B 1 45 ? -4.685 45.313 29.317 1.00 12.00 93 VAL B CA 1
ATOM 1486 C C . VAL B 1 45 ? -5.605 46.326 29.982 1.00 12.51 93 VAL B C 1
ATOM 1487 O O . VAL B 1 45 ? -5.833 46.289 31.190 1.00 12.31 93 VAL B O 1
ATOM 1491 N N . ASP B 1 46 ? -6.135 47.227 29.172 1.00 12.85 94 ASP B N 1
ATOM 1492 C CA . ASP B 1 46 ? -6.964 48.317 29.662 1.00 12.22 94 ASP B CA 1
ATOM 1493 C C . ASP B 1 46 ? -8.230 48.482 28.809 1.00 11.61 94 ASP B C 1
ATOM 1494 O O . ASP B 1 46 ? -8.410 49.491 28.134 1.00 12.10 94 ASP B O 1
ATOM 1499 N N . PRO B 1 47 ? -9.121 47.479 28.832 1.00 12.16 95 PRO B N 1
ATOM 1500 C CA . PRO B 1 47 ? -10.358 47.538 28.046 1.00 12.36 95 PRO B CA 1
ATOM 1501 C C . PRO B 1 47 ? -11.295 48.723 28.302 1.00 13.01 95 PRO B C 1
ATOM 1502 O O . PRO B 1 47 ? -12.050 49.123 27.407 1.00 13.62 95 PRO B O 1
ATOM 1506 N N . ASN B 1 48 ? -11.239 49.295 29.502 1.00 11.08 96 ASN B N 1
ATOM 1507 C CA . ASN B 1 48 ? -12.118 50.411 29.840 1.00 11.92 96 ASN B CA 1
ATOM 1508 C C . ASN B 1 48 ? -11.459 51.770 29.762 1.00 10.84 96 ASN B C 1
ATOM 1509 O O . ASN B 1 48 ? -12.026 52.752 30.224 1.00 13.54 96 ASN B O 1
ATOM 1514 N N . SER B 1 49 ? -10.267 51.827 29.179 1.00 10.10 97 SER B N 1
ATOM 1515 C CA . SER B 1 49 ? -9.549 53.081 29.044 1.00 10.84 97 SER B CA 1
ATOM 1516 C C . SER B 1 49 ? -9.365 53.843 30.372 1.00 11.42 97 SER B C 1
ATOM 1517 O O . SER B 1 49 ? -9.540 55.055 30.445 1.00 13.20 97 SER B O 1
ATOM 1520 N N . GLU B 1 50 ? -8.999 53.129 31.422 1.00 12.81 98 GLU B N 1
ATOM 1521 C CA . GLU B 1 50 ? -8.777 53.777 32.701 1.00 15.65 98 GLU B CA 1
ATOM 1522 C C . GLU B 1 50 ? -7.502 54.621 32.650 1.00 15.86 98 GLU B C 1
ATOM 1523 O O . GLU B 1 50 ? -7.410 55.663 33.306 1.00 17.76 98 GLU B O 1
ATOM 1529 N N . VAL B 1 51 ? -6.509 54.181 31.882 1.00 14.57 99 VAL B N 1
ATOM 1530 C CA . VAL B 1 51 ? -5.288 54.982 31.762 1.00 13.15 99 VAL B CA 1
ATOM 1531 C C . VAL B 1 51 ? -5.697 56.189 30.901 1.00 12.91 99 VAL B C 1
ATOM 1532 O O . VAL B 1 51 ? -6.373 56.038 29.881 1.00 13.05 99 VAL B O 1
ATOM 1536 N N . PRO B 1 52 ? -5.318 57.407 31.324 1.00 13.51 100 PRO B N 1
ATOM 1537 C CA . PRO B 1 52 ? -5.654 58.646 30.604 1.00 13.91 100 PRO B CA 1
ATOM 1538 C C . PRO B 1 52 ? -4.940 58.861 29.275 1.00 14.61 100 PRO B C 1
ATOM 1539 O O . PRO B 1 52 ? -4.239 59.854 29.109 1.00 14.70 100 PRO B O 1
ATOM 1543 N N . GLN B 1 53 ? -5.132 57.935 28.337 1.00 14.51 101 GLN B N 1
ATOM 1544 C CA . GLN B 1 53 ? -4.525 58.014 27.005 1.00 13.62 101 GLN B CA 1
ATOM 1545 C C . GLN B 1 53 ? -5.508 58.621 25.990 1.00 14.05 101 GLN B C 1
ATOM 1546 O O . GLN B 1 53 ? -5.309 58.490 24.778 1.00 14.71 101 GLN B O 1
ATOM 1552 N N . GLN B 1 54 ? -6.566 59.275 26.474 1.00 13.86 102 GLN B N 1
ATOM 1553 C CA . GLN B 1 54 ? -7.564 59.879 25.584 1.00 13.93 102 GLN B CA 1
ATOM 1554 C C . GLN B 1 54 ? -8.422 60.922 26.310 1.00 13.58 102 GLN B C 1
ATOM 1555 O O . GLN B 1 54 ? -8.457 60.962 27.535 1.00 12.76 102 GLN B O 1
ATOM 1561 N N . PRO B 1 55 ? -9.120 61.783 25.550 1.00 13.16 103 PRO B N 1
ATOM 1562 C CA . PRO B 1 55 ? -9.979 62.794 26.158 1.00 13.84 103 PRO B CA 1
ATOM 1563 C C . PRO B 1 55 ? -11.137 62.005 26.757 1.00 15.13 103 PRO B C 1
ATOM 1564 O O . PRO B 1 55 ? -11.407 60.890 26.308 1.00 15.23 103 PRO B O 1
ATOM 1568 N N . ASP B 1 56 ? -11.833 62.562 27.746 1.00 16.68 104 ASP B N 1
ATOM 1569 C CA . ASP B 1 56 ? -12.938 61.828 28.359 1.00 18.06 104 ASP B CA 1
ATOM 1570 C C . ASP B 1 56 ? -14.042 61.424 27.386 1.00 15.79 104 ASP B C 1
ATOM 1571 O O . ASP B 1 56 ? -14.681 60.392 27.583 1.00 14.89 104 ASP B O 1
ATOM 1576 N N . TYR B 1 57 ? -14.261 62.222 26.340 1.00 14.65 105 TYR B N 1
ATOM 1577 C CA . TYR B 1 57 ? -15.303 61.915 25.375 1.00 15.10 105 TYR B CA 1
ATOM 1578 C C . TYR B 1 57 ? -14.937 60.727 24.486 1.00 15.75 105 TYR B C 1
ATOM 1579 O O . TYR B 1 57 ? -15.704 60.335 23.605 1.00 15.85 105 TYR B O 1
ATOM 1588 N N . CYS B 1 58 ? -13.765 60.152 24.740 1.00 15.71 106 CYS B N 1
ATOM 1589 C CA . CYS B 1 58 ? -13.309 58.968 24.027 1.00 15.73 106 CYS B CA 1
ATOM 1590 C C . CYS B 1 58 ? -13.048 57.847 25.027 1.00 15.07 106 CYS B C 1
ATOM 1591 O O . CYS B 1 58 ? -12.517 56.791 24.663 1.00 15.21 1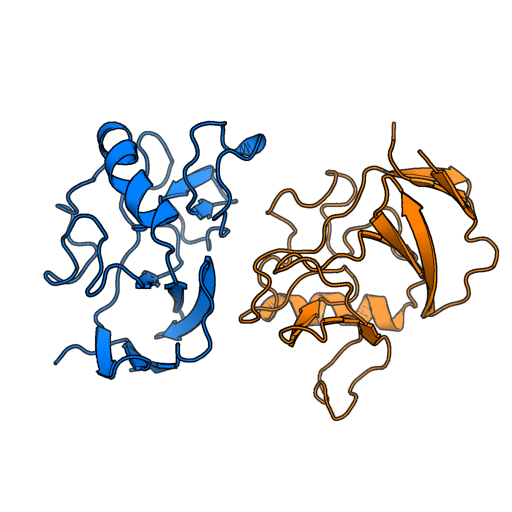06 CYS B O 1
ATOM 1594 N N . LYS B 1 59 ? -13.406 58.078 26.291 1.00 14.81 107 LYS B N 1
ATOM 1595 C CA . LYS B 1 59 ? -13.223 57.037 27.301 1.00 14.56 107 LYS B CA 1
ATOM 1596 C C . LYS B 1 59 ? -14.483 56.197 27.260 1.00 15.24 107 LYS B C 1
ATOM 1597 O O . LYS B 1 59 ? -15.414 56.395 28.052 1.00 15.01 107 LYS B O 1
ATOM 1603 N N . ASN B 1 60 ? -14.513 55.271 26.307 1.00 14.71 108 ASN B N 1
ATOM 1604 C CA . ASN B 1 60 ? -15.658 54.399 26.120 1.00 13.89 108 ASN B CA 1
ATOM 1605 C C . ASN B 1 60 ? -15.224 53.146 25.337 1.00 13.80 108 ASN B C 1
ATOM 1606 O O . ASN B 1 60 ? -14.078 53.055 24.884 1.00 13.82 108 ASN B O 1
ATOM 1611 N N . PRO B 1 61 ? -16.136 52.168 25.161 1.00 13.78 109 PRO B N 1
ATOM 1612 C CA . PRO B 1 61 ? -15.841 50.918 24.446 1.00 13.04 109 PRO B CA 1
ATOM 1613 C C . PRO B 1 61 ? -15.211 50.999 23.057 1.00 12.57 109 PRO B C 1
ATOM 1614 O O . PRO B 1 61 ? -14.467 50.110 22.674 1.00 12.74 109 PRO B O 1
ATOM 1618 N N . THR B 1 62 ? -15.508 52.043 22.294 1.00 12.09 110 THR B N 1
ATOM 1619 C CA . THR B 1 62 ? -14.928 52.169 20.960 1.00 12.27 110 THR B CA 1
ATOM 1620 C C . THR B 1 62 ? -13.833 53.250 20.946 1.00 12.80 110 THR B C 1
ATOM 1621 O O . THR B 1 62 ? -13.239 53.529 19.896 1.00 11.74 110 THR B O 1
ATOM 1625 N N . ARG B 1 63 ? -13.581 53.834 22.123 1.00 11.86 111 ARG B N 1
ATOM 1626 C CA . ARG B 1 63 ? -12.606 54.903 22.315 1.00 11.88 111 ARG B CA 1
ATOM 1627 C C . ARG B 1 63 ? -12.738 55.968 21.216 1.00 11.74 111 ARG B C 1
ATOM 1628 O O . ARG B 1 63 ? -11.752 56.409 20.618 1.00 11.14 111 ARG B O 1
ATOM 1636 N N . SER B 1 64 ? -13.973 56.397 20.980 1.00 11.95 112 SER B N 1
ATOM 1637 C CA . SER B 1 64 ? -14.236 57.393 19.951 1.00 12.09 112 SER B CA 1
ATOM 1638 C C . SER B 1 64 ? -15.539 58.142 20.185 1.00 13.41 112 SER B C 1
ATOM 1639 O O . SER B 1 64 ? -16.389 57.717 20.979 1.00 13.63 112 SER B O 1
ATOM 1642 N N . ILE B 1 65 ? -15.677 59.255 19.469 1.00 13.18 113 ILE B N 1
ATOM 1643 C CA . ILE B 1 65 ? -16.853 60.111 19.539 1.00 12.68 113 ILE B CA 1
ATOM 1644 C C . ILE B 1 65 ? -18.018 59.409 18.831 1.00 12.74 113 ILE B C 1
ATOM 1645 O O . ILE B 1 65 ? -19.139 59.376 19.338 1.00 13.52 113 ILE B O 1
ATOM 1650 N N . LYS B 1 66 ? -17.750 58.871 17.644 1.00 12.35 114 LYS B N 1
ATOM 1651 C CA . LYS B 1 66 ? -18.760 58.158 16.862 1.00 12.86 114 LYS B CA 1
ATOM 1652 C C . LYS B 1 66 ? -18.282 56.719 16.650 1.00 12.85 114 LYS B C 1
ATOM 1653 O O . LYS B 1 66 ? -17.082 56.473 16.536 1.00 11.79 114 LYS B O 1
ATOM 1659 N N . PRO B 1 67 ? -19.207 55.747 16.581 1.00 13.36 115 PRO B N 1
ATOM 1660 C CA . PRO B 1 67 ? -18.679 54.397 16.383 1.00 13.27 115 PRO B CA 1
ATOM 1661 C C . PRO B 1 67 ? -18.039 54.145 15.015 1.00 13.57 115 PRO B C 1
ATOM 1662 O O . PRO B 1 67 ? -17.105 53.353 14.919 1.00 13.65 115 PRO B O 1
ATOM 1666 N N . GLN B 1 68 ? -18.491 54.857 13.977 1.00 15.04 116 GLN B N 1
ATOM 1667 C CA . GLN B 1 68 ? -17.974 54.646 12.614 1.00 13.82 116 GLN B CA 1
ATOM 1668 C C . GLN B 1 68 ? -16.523 55.057 12.390 1.00 13.64 116 GLN B C 1
ATOM 1669 O O . GLN B 1 68 ? -15.895 54.592 11.432 1.00 13.07 116 GLN B O 1
ATOM 1675 N N . TYR B 1 69 ? -15.980 55.922 13.242 1.00 11.60 117 TYR B N 1
ATOM 1676 C CA . TYR B 1 69 ? -14.607 56.361 13.030 1.00 11.23 117 TYR B CA 1
ATOM 1677 C C . TYR B 1 69 ? -13.718 56.307 14.247 1.00 11.68 117 TYR B C 1
ATOM 1678 O O . TYR B 1 69 ? -14.090 56.752 15.336 1.00 13.12 117 TYR B O 1
ATOM 1687 N N . LEU B 1 70 ? -12.525 55.762 14.046 1.00 11.59 118 LEU B N 1
ATOM 1688 C CA . LEU B 1 70 ? -11.529 55.707 15.104 1.00 11.80 118 LEU B CA 1
ATOM 1689 C C . LEU B 1 70 ? -10.501 56.771 14.739 1.00 10.89 118 LEU B C 1
ATOM 1690 O O . LEU B 1 70 ? -10.023 56.810 13.589 1.00 11.71 118 LEU B O 1
ATOM 1695 N N . VAL B 1 71 ? -10.193 57.636 15.705 1.00 9.63 119 VAL B N 1
ATOM 1696 C CA . VAL B 1 71 ? -9.187 58.672 15.533 1.00 7.91 119 VAL B CA 1
ATOM 1697 C C . VAL B 1 71 ? -8.124 58.406 16.585 1.00 8.26 119 VAL B C 1
ATOM 1698 O O . VAL B 1 71 ? -8.422 58.426 17.771 1.00 8.26 119 VAL B O 1
ATOM 1702 N N . ALA B 1 72 ? -6.893 58.132 16.157 1.00 8.91 120 ALA B N 1
ATOM 1703 C CA . ALA B 1 72 ? -5.824 57.845 17.100 1.00 8.59 120 ALA B CA 1
ATOM 1704 C C . ALA B 1 72 ? -4.450 58.200 16.557 1.00 9.91 120 ALA B C 1
ATOM 1705 O O . ALA B 1 72 ? -4.266 58.279 15.342 1.00 10.53 120 ALA B O 1
ATOM 1707 N N . ILE B 1 73 ? -3.494 58.416 17.463 1.00 8.27 121 ILE B N 1
ATOM 1708 C CA . ILE B 1 73 ? -2.113 58.727 17.089 1.00 9.32 121 ILE B CA 1
ATOM 1709 C C . ILE B 1 73 ? -1.414 57.417 16.781 1.00 9.24 121 ILE B C 1
ATOM 1710 O O . ILE B 1 73 ? -1.258 56.560 17.654 1.00 10.38 121 ILE B O 1
ATOM 1715 N N . GLY B 1 74 ? -0.997 57.263 15.530 1.00 9.78 122 GLY B N 1
ATOM 1716 C CA . GLY B 1 74 ? -0.361 56.031 15.088 1.00 11.12 122 GLY B CA 1
ATOM 1717 C C . GLY B 1 74 ? 1.075 55.769 15.511 1.00 12.17 122 GLY B C 1
ATOM 1718 O O . GLY B 1 74 ? 1.932 55.451 14.674 1.00 13.70 122 GLY B O 1
ATOM 1719 N N . ILE B 1 75 ? 1.333 55.876 16.809 1.00 12.35 123 ILE B N 1
ATOM 1720 C CA . ILE B 1 75 ? 2.662 55.667 17.356 1.00 12.20 123 ILE B CA 1
ATOM 1721 C C . ILE B 1 75 ? 2.585 54.642 18.492 1.00 12.67 123 ILE B C 1
ATOM 1722 O O . ILE B 1 75 ? 1.885 54.848 19.482 1.00 11.50 123 ILE B O 1
ATOM 1727 N N . CYS B 1 76 ? 3.311 53.542 18.355 1.00 12.93 124 CYS B N 1
ATOM 1728 C CA . CYS B 1 76 ? 3.317 52.515 19.387 1.00 13.25 124 CYS B CA 1
ATOM 1729 C C . CYS B 1 76 ? 3.789 53.067 20.732 1.00 14.06 124 CYS B C 1
ATOM 1730 O O . CYS B 1 76 ? 4.767 53.811 20.797 1.00 13.36 124 CYS B O 1
ATOM 1733 N N . THR B 1 77 ? 3.089 52.686 21.798 1.00 14.68 125 THR B N 1
ATOM 1734 C CA . THR B 1 77 ? 3.408 53.137 23.143 1.00 14.38 125 THR B CA 1
ATOM 1735 C C . THR B 1 77 ? 4.581 52.390 23.767 1.00 14.48 125 THR B C 1
ATOM 1736 O O . THR B 1 77 ? 4.873 52.559 24.952 1.00 15.45 125 THR B O 1
ATOM 1740 N N . HIS B 1 78 ? 5.249 51.552 22.985 1.00 14.18 126 HIS B N 1
ATOM 1741 C CA . HIS B 1 78 ? 6.421 50.862 23.493 1.00 13.27 126 HIS B CA 1
ATOM 1742 C C . HIS B 1 78 ? 7.626 51.741 23.174 1.00 13.92 126 HIS B C 1
ATOM 1743 O O . HIS B 1 78 ? 8.045 52.547 24.000 1.00 15.17 126 HIS B O 1
ATOM 1750 N N . LEU B 1 79 ? 8.163 51.615 21.962 1.00 13.90 127 LEU B N 1
ATOM 1751 C CA . LEU B 1 79 ? 9.335 52.388 21.598 1.00 14.67 127 LEU B CA 1
ATOM 1752 C C . LEU B 1 79 ? 9.154 53.383 20.470 1.00 14.93 127 LEU B C 1
ATOM 1753 O O . LEU B 1 79 ? 10.136 53.827 19.883 1.00 15.53 127 LEU B O 1
ATOM 1758 N N . GLY B 1 80 ? 7.903 53.711 20.148 1.00 14.82 128 GLY B N 1
ATOM 1759 C CA . GLY B 1 80 ? 7.646 54.739 19.151 1.00 13.31 128 GLY B CA 1
ATOM 1760 C C . GLY B 1 80 ? 7.568 54.445 17.667 1.00 14.69 128 GLY B C 1
ATOM 1761 O O . GLY B 1 80 ? 7.485 55.386 16.860 1.00 14.18 128 GLY B O 1
ATOM 1762 N N . CYS B 1 81 ? 7.612 53.173 17.286 1.00 13.04 129 CYS B N 1
ATOM 1763 C CA . CYS B 1 81 ? 7.497 52.824 15.871 1.00 14.46 129 CYS B CA 1
ATOM 1764 C C . CYS B 1 81 ? 6.042 53.010 15.442 1.00 15.01 129 CYS B C 1
ATOM 1765 O O . CYS B 1 81 ? 5.164 53.200 16.282 1.00 14.60 129 CYS B O 1
ATOM 1768 N N . SER B 1 82 ? 5.786 52.961 14.139 1.00 15.17 130 SER B N 1
ATOM 1769 C CA . SER B 1 82 ? 4.427 53.116 13.636 1.00 15.14 130 SER B CA 1
ATOM 1770 C C . SER B 1 82 ? 3.890 51.718 13.329 1.00 14.61 130 SER B C 1
ATOM 1771 O O . SER B 1 82 ? 4.449 51.007 12.493 1.00 14.70 130 SER B O 1
ATOM 1774 N N . PRO B 1 83 ? 2.815 51.292 14.027 1.00 13.59 131 PRO B N 1
ATOM 1775 C CA . PRO B 1 83 ? 2.254 49.956 13.777 1.00 12.12 131 PRO B CA 1
ATOM 1776 C C . PRO B 1 83 ? 1.627 49.825 12.388 1.00 12.91 131 PRO B C 1
ATOM 1777 O O . PRO B 1 83 ? 1.188 50.824 11.796 1.00 13.59 131 PRO B O 1
ATOM 1781 N N . THR B 1 84 ? 1.593 48.595 11.878 1.00 12.22 132 THR B N 1
ATOM 1782 C CA . THR B 1 84 ? 0.994 48.327 10.579 1.00 11.67 132 THR B CA 1
ATOM 1783 C C . THR B 1 84 ? -0.499 48.181 10.829 1.00 12.34 132 THR B C 1
ATOM 1784 O O . THR B 1 84 ? -0.912 47.847 11.949 1.00 10.98 132 THR B O 1
ATOM 1788 N N . TYR B 1 85 ? -1.290 48.426 9.785 1.00 11.70 133 TYR B N 1
ATOM 1789 C CA . TYR B 1 85 ? -2.748 48.305 9.839 1.00 11.59 133 TYR B CA 1
ATOM 1790 C C . TYR B 1 85 ? -3.151 46.908 9.332 1.00 11.03 133 TYR B C 1
ATOM 1791 O O . TYR B 1 85 ? -2.874 46.551 8.192 1.00 11.10 133 TYR B O 1
ATOM 1800 N N . ARG B 1 86 ? -3.785 46.116 10.194 1.00 11.23 134 ARG B N 1
ATOM 1801 C CA . ARG B 1 86 ? -4.205 44.753 9.848 1.00 12.72 134 ARG B CA 1
ATOM 1802 C C . ARG B 1 86 ? -5.701 44.574 10.157 1.00 13.96 134 ARG B C 1
ATOM 1803 O O . ARG B 1 86 ? -6.070 43.893 11.116 1.00 13.51 134 ARG B O 1
ATOM 1811 N N . PRO B 1 87 ? -6.579 45.168 9.324 1.00 14.66 135 PRO B N 1
ATOM 1812 C CA . PRO B 1 87 ? -8.038 45.114 9.468 1.00 15.06 135 PRO B CA 1
ATOM 1813 C C . PRO B 1 87 ? -8.697 43.762 9.204 1.00 15.91 135 PRO B C 1
ATOM 1814 O O . PRO B 1 87 ? -9.791 43.510 9.702 1.00 16.02 135 PRO B O 1
ATOM 1818 N N . GLU B 1 88 ? -8.030 42.898 8.438 1.00 15.69 136 GLU B N 1
ATOM 1819 C CA . GLU B 1 88 ? -8.573 41.582 8.093 1.00 15.92 136 GLU B CA 1
ATOM 1820 C C . GLU B 1 88 ? -8.673 40.672 9.300 1.00 16.56 136 GLU B C 1
ATOM 1821 O O . GLU B 1 88 ? -7.806 40.699 10.176 1.00 17.39 136 GLU B O 1
ATOM 1827 N N . PHE B 1 89 ? -9.728 39.860 9.341 1.00 16.41 137 PHE B N 1
ATOM 1828 C CA . PHE B 1 89 ? -9.943 38.933 10.458 1.00 15.92 137 PHE B CA 1
ATOM 1829 C C . PHE B 1 89 ? -9.203 37.621 10.258 1.00 15.04 137 PHE B C 1
ATOM 1830 O O . PHE B 1 89 ? -9.087 37.125 9.140 1.00 15.70 137 PHE B O 1
ATOM 1838 N N . GLY B 1 90 ? -8.702 37.069 11.354 1.00 15.05 138 GLY B N 1
ATOM 1839 C CA . GLY B 1 90 ? -8.015 35.790 11.327 1.00 14.32 138 GLY B CA 1
ATOM 1840 C C . GLY B 1 90 ? -6.831 35.500 10.421 1.00 14.80 138 GLY B C 1
ATOM 1841 O O . GLY B 1 90 ? -6.713 34.354 9.985 1.00 15.35 138 GLY B O 1
ATOM 1842 N N . PRO B 1 91 ? -5.939 36.469 10.114 1.00 14.67 139 PRO B N 1
ATOM 1843 C CA . PRO B 1 91 ? -4.809 36.123 9.241 1.00 16.31 139 PRO B CA 1
ATOM 1844 C C . PRO B 1 91 ? -3.946 35.086 9.954 1.00 18.06 139 PRO B C 1
ATOM 1845 O O . PRO B 1 91 ? -3.851 35.110 11.185 1.00 18.05 139 PRO B O 1
ATOM 1849 N N . ASP B 1 92 ? -3.318 34.188 9.195 1.00 19.89 140 ASP B N 1
ATOM 1850 C CA . ASP B 1 92 ? -2.491 33.130 9.783 1.00 21.06 140 ASP B CA 1
ATOM 1851 C C . ASP B 1 92 ? -1.407 33.591 10.740 1.00 20.45 140 ASP B C 1
ATOM 1852 O O . ASP B 1 92 ? -1.194 32.971 11.782 1.00 21.19 140 ASP B O 1
ATOM 1857 N N . ASP B 1 93 ? -0.723 34.676 10.401 1.00 19.97 141 ASP B N 1
ATOM 1858 C CA . ASP B 1 93 ? 0.356 35.160 11.247 1.00 19.41 141 ASP B CA 1
ATOM 1859 C C . ASP B 1 93 ? -0.118 35.732 12.582 1.00 19.98 141 ASP B C 1
ATOM 1860 O O . ASP B 1 93 ? 0.613 35.668 13.567 1.00 20.61 141 ASP B O 1
ATOM 1865 N N . LEU B 1 94 ? -1.334 36.275 12.621 1.00 19.91 142 LEU B N 1
ATOM 1866 C CA . LEU B 1 94 ? -1.860 36.872 13.851 1.00 19.26 142 LEU B CA 1
ATOM 1867 C C . LEU B 1 94 ? -2.792 35.973 14.641 1.00 18.82 142 LEU B C 1
ATOM 1868 O O . LEU B 1 94 ? -3.106 36.268 15.790 1.00 18.63 142 LEU B O 1
ATOM 1873 N N . GLY B 1 95 ? -3.227 34.876 14.029 1.00 19.34 143 GLY B N 1
ATOM 1874 C CA . GLY B 1 95 ? -4.110 33.955 14.717 1.00 18.66 143 GLY B CA 1
ATOM 1875 C C . GLY B 1 95 ? -5.528 34.041 14.197 1.00 19.23 143 GLY B C 1
ATOM 1876 O O . GLY B 1 95 ? -5.987 35.118 13.788 1.00 19.32 143 GLY B O 1
ATOM 1877 N N . ALA B 1 96 ? -6.223 32.903 14.224 1.00 19.63 144 ALA B N 1
ATOM 1878 C CA . ALA B 1 96 ? -7.606 32.798 13.751 1.00 19.02 144 ALA B CA 1
ATOM 1879 C C . ALA B 1 96 ? -8.586 33.667 14.537 1.00 18.57 144 ALA B C 1
ATOM 1880 O O . ALA B 1 96 ? -9.627 34.063 14.018 1.00 19.14 144 ALA B O 1
ATOM 1882 N N . ASP B 1 97 ? -8.258 33.975 15.784 1.00 17.95 145 ASP B N 1
ATOM 1883 C CA . ASP B 1 97 ? -9.155 34.784 16.587 1.00 19.24 145 ASP B CA 1
ATOM 1884 C C . ASP B 1 97 ? -8.914 36.291 16.455 1.00 17.49 145 ASP B C 1
ATOM 1885 O O . ASP B 1 97 ? -9.545 37.084 17.156 1.00 17.31 145 ASP B O 1
ATOM 1890 N N . TRP B 1 98 ? -8.017 36.685 15.553 1.00 15.40 146 TRP B N 1
ATOM 1891 C CA . TRP B 1 98 ? -7.714 38.106 15.348 1.00 14.74 146 TRP B CA 1
ATOM 1892 C C . TRP B 1 98 ? -8.939 38.804 14.743 1.00 14.37 146 TRP B C 1
ATOM 1893 O O . TRP B 1 98 ? -9.449 38.375 13.698 1.00 13.92 146 TRP B O 1
ATOM 1904 N N . LYS B 1 99 ? -9.397 39.874 15.399 1.00 13.96 147 LYS B N 1
ATOM 1905 C CA . LYS B 1 99 ? -10.579 40.615 14.968 1.00 14.09 147 LYS B CA 1
ATOM 1906 C C . LYS B 1 99 ? -10.249 41.934 14.270 1.00 14.81 147 LYS B C 1
ATOM 1907 O O . LYS B 1 99 ? -11.082 42.844 14.229 1.00 14.84 147 LYS B O 1
ATOM 1913 N N . GLY B 1 100 ? -9.048 42.036 13.708 1.00 14.57 148 GLY B N 1
ATOM 1914 C CA . GLY B 1 100 ? -8.637 43.270 13.061 1.00 12.77 148 GLY B CA 1
ATOM 1915 C C . GLY B 1 100 ? -7.936 44.176 14.076 1.00 13.07 148 GLY B C 1
ATOM 1916 O O . GLY B 1 100 ? -8.185 44.079 15.286 1.00 12.50 148 GLY B O 1
ATOM 1917 N N . GLY B 1 101 ? -7.056 45.054 13.599 1.00 11.50 149 GLY B N 1
ATOM 1918 C CA . GLY B 1 101 ? -6.355 45.931 14.512 1.00 9.49 149 GLY B CA 1
ATOM 1919 C C . GLY B 1 101 ? -5.037 46.393 13.950 1.00 10.35 149 GLY B C 1
ATOM 1920 O O . GLY B 1 101 ? -4.894 46.563 12.742 1.00 11.51 149 GLY B O 1
ATOM 1921 N N . PHE B 1 102 ? -4.064 46.587 14.830 1.00 10.14 150 PHE B N 1
ATOM 1922 C CA . PHE B 1 102 ? -2.745 47.065 14.436 1.00 9.73 150 PHE B CA 1
ATOM 1923 C C . PHE B 1 102 ? -1.662 46.177 15.013 1.00 9.80 150 PHE B C 1
ATOM 1924 O O . PHE B 1 102 ? -1.804 45.663 16.109 1.00 11.81 150 PHE B O 1
ATOM 1932 N N . PHE B 1 103 ? -0.572 46.026 14.275 1.00 9.38 151 PHE B N 1
ATOM 1933 C CA . PHE B 1 103 ? 0.520 45.161 14.690 1.00 12.04 151 PHE B CA 1
ATOM 1934 C C . PHE B 1 103 ? 1.829 45.890 14.499 1.00 11.10 151 PHE B C 1
ATOM 1935 O O . PHE B 1 103 ? 2.170 46.265 13.387 1.00 12.43 151 PHE B O 1
ATOM 1943 N N . CYS B 1 104 ? 2.573 46.068 15.579 1.00 11.15 152 CYS B N 1
ATOM 1944 C CA . CYS B 1 104 ? 3.834 46.759 15.483 1.00 12.09 152 CYS B CA 1
ATOM 1945 C C . CYS B 1 104 ? 4.944 45.810 15.090 1.00 13.60 152 CYS B C 1
ATOM 1946 O O . CYS B 1 104 ? 5.216 44.835 15.791 1.00 13.87 152 CYS B O 1
ATOM 1949 N N . PRO B 1 105 ? 5.616 46.100 13.963 1.00 14.85 153 PRO B N 1
ATOM 1950 C CA . PRO B 1 105 ? 6.709 45.276 13.446 1.00 15.51 153 PRO B CA 1
ATOM 1951 C C . PRO B 1 105 ? 8.016 45.343 14.214 1.00 16.78 153 PRO B C 1
ATOM 1952 O O . PRO B 1 105 ? 8.917 44.529 13.979 1.00 18.76 153 PRO B O 1
ATOM 1956 N N . CYS B 1 106 ? 8.140 46.286 15.140 1.00 16.32 154 CYS B N 1
ATOM 1957 C CA . CYS B 1 106 ? 9.394 46.391 15.872 1.00 17.53 154 CYS B CA 1
ATOM 1958 C C . CYS B 1 106 ? 9.523 45.432 17.048 1.00 18.41 154 CYS B C 1
ATOM 1959 O O . CYS B 1 106 ? 10.623 44.951 17.316 1.00 20.65 154 CYS B O 1
ATOM 1962 N N . HIS B 1 107 ? 8.425 45.141 17.743 1.00 17.89 155 HIS B N 1
ATOM 1963 C CA . HIS B 1 107 ? 8.486 44.209 18.870 1.00 17.39 155 HIS B CA 1
ATOM 1964 C C . HIS B 1 107 ? 7.207 43.396 19.037 1.00 17.20 155 HIS B C 1
ATOM 1965 O O . HIS B 1 107 ? 7.005 42.734 20.053 1.00 16.59 155 HIS B O 1
ATOM 1972 N N . GLY B 1 108 ? 6.334 43.460 18.038 1.00 15.32 156 GLY B N 1
ATOM 1973 C CA . GLY B 1 108 ? 5.121 42.659 18.074 1.00 13.34 156 GLY B CA 1
ATOM 1974 C C . GLY B 1 108 ? 3.941 43.110 18.903 1.00 11.63 156 GLY B C 1
ATOM 1975 O O . GLY B 1 108 ? 3.040 42.322 19.158 1.00 11.75 156 GLY B O 1
ATOM 1976 N N . SER B 1 109 ? 3.919 44.361 19.326 1.00 9.40 157 SER B N 1
ATOM 1977 C CA . SER B 1 109 ? 2.778 44.789 20.102 1.00 11.40 157 SER B CA 1
ATOM 1978 C C . SER B 1 109 ? 1.518 44.759 19.235 1.00 13.30 157 SER B C 1
ATOM 1979 O O . SER B 1 109 ? 1.569 45.046 18.036 1.00 14.06 157 SER B O 1
ATOM 1982 N N . ARG B 1 110 ? 0.392 44.392 19.847 1.00 12.10 158 ARG B N 1
ATOM 1983 C CA . ARG B 1 110 ? -0.881 44.306 19.146 1.00 10.49 158 ARG B CA 1
ATOM 1984 C C . ARG B 1 110 ? -1.904 45.222 19.780 1.00 10.59 158 ARG B C 1
ATOM 1985 O O . ARG B 1 110 ? -1.963 45.348 20.992 1.00 11.61 158 ARG B O 1
ATOM 1993 N N . PHE B 1 111 ? -2.698 45.880 18.950 1.00 11.23 159 PHE B N 1
ATOM 1994 C CA . PHE B 1 111 ? -3.746 46.780 19.424 1.00 10.88 159 PHE B CA 1
ATOM 1995 C C . PHE B 1 111 ? -4.988 46.433 18.609 1.00 11.17 159 PHE B C 1
ATOM 1996 O O . PHE B 1 111 ? -4.878 46.050 17.446 1.00 13.05 159 PHE B O 1
ATOM 2004 N N . ASP B 1 112 ? -6.174 46.545 19.203 1.00 13.15 160 ASP B N 1
ATOM 2005 C CA . ASP B 1 112 ? -7.389 46.206 18.460 1.00 10.82 160 ASP B CA 1
ATOM 2006 C C . ASP B 1 112 ? -7.925 47.423 17.703 1.00 11.71 160 ASP B C 1
ATOM 2007 O O . ASP B 1 112 ? -7.212 48.434 17.562 1.00 10.76 160 ASP B O 1
ATOM 2012 N N . LEU B 1 113 ? -9.160 47.351 17.213 1.00 11.20 161 LEU B N 1
ATOM 2013 C CA . LEU B 1 113 ? -9.684 48.466 16.436 1.00 11.37 161 LEU B CA 1
ATOM 2014 C C . LEU B 1 113 ? -10.246 49.657 17.222 1.00 12.46 161 LEU B C 1
ATOM 2015 O O . LEU B 1 113 ? -10.966 50.492 16.638 1.00 11.35 161 LEU B O 1
ATOM 2020 N N . ALA B 1 114 ? -9.956 49.705 18.534 1.00 11.63 162 ALA B N 1
ATOM 2021 C CA . ALA B 1 114 ? -10.295 50.874 19.361 1.00 11.58 162 ALA B CA 1
ATOM 2022 C C . ALA B 1 114 ? -8.917 51.329 19.834 1.00 11.07 162 ALA B C 1
ATOM 2023 O O . ALA B 1 114 ? -8.803 52.129 20.758 1.00 10.73 162 ALA B O 1
ATOM 2025 N N . ALA B 1 115 ? -7.884 50.767 19.198 1.00 10.49 163 ALA B N 1
ATOM 2026 C CA . ALA B 1 115 ? -6.487 51.069 19.489 1.00 9.24 163 ALA B CA 1
ATOM 2027 C C . ALA B 1 115 ? -6.095 50.677 20.916 1.00 9.32 163 ALA B C 1
ATOM 2028 O O . ALA B 1 115 ? -5.253 51.324 21.520 1.00 11.44 163 ALA B O 1
ATOM 2030 N N . ARG B 1 116 ? -6.708 49.6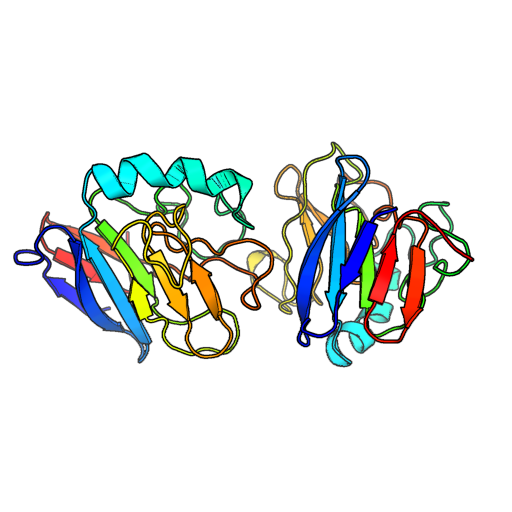21 21.449 1.00 9.27 164 ARG B N 1
ATOM 2031 C CA . ARG B 1 116 ? -6.422 49.156 22.806 1.00 9.59 164 ARG B CA 1
ATOM 2032 C C . ARG B 1 116 ? -5.390 48.048 22.737 1.00 9.97 164 ARG B C 1
ATOM 2033 O O . ARG B 1 116 ? -5.501 47.135 21.919 1.00 11.13 164 ARG B O 1
ATOM 2041 N N . VAL B 1 117 ? -4.394 48.131 23.617 1.00 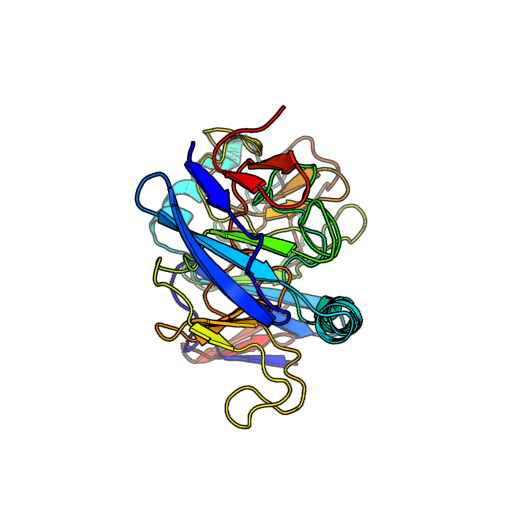10.59 165 VAL B N 1
ATOM 2042 C CA . VAL B 1 117 ? -3.295 47.161 23.646 1.00 9.99 165 VAL B CA 1
ATOM 2043 C C . VAL B 1 117 ? -3.647 45.810 24.302 1.00 9.60 165 VAL B C 1
ATOM 2044 O O . VAL B 1 117 ? -4.339 45.757 25.317 1.00 9.96 165 VAL B O 1
ATOM 2048 N N . PHE B 1 118 ? -3.188 44.720 23.695 1.00 9.35 166 PHE B N 1
ATOM 2049 C CA . PHE B 1 118 ? -3.425 43.399 24.249 1.00 9.49 166 PHE B CA 1
ATOM 2050 C C . PHE B 1 118 ? -2.437 43.099 25.365 1.00 9.90 166 PHE B C 1
ATOM 2051 O O . PHE B 1 118 ? -1.362 43.709 25.465 1.00 8.14 166 PHE B O 1
ATOM 2059 N N . LYS B 1 119 ? -2.832 42.168 26.223 1.00 9.29 167 LYS B N 1
ATOM 2060 C CA . LYS B 1 119 ? -2.004 41.762 27.337 1.00 10.11 167 LYS B CA 1
ATOM 2061 C C . LYS B 1 119 ? -0.733 41.113 26.820 1.00 10.19 167 LYS B C 1
ATOM 2062 O O . LYS B 1 119 ? -0.691 40.598 25.711 1.00 9.99 167 LYS B O 1
ATOM 2068 N N . ASN B 1 120 ? 0.313 41.194 27.624 1.00 11.56 168 ASN B N 1
ATOM 2069 C CA . ASN B 1 120 ? 1.583 40.563 27.337 1.00 11.11 168 ASN B CA 1
ATOM 2070 C C . ASN B 1 120 ? 2.317 40.853 26.038 1.00 12.36 168 ASN B C 1
ATOM 2071 O O . ASN B 1 120 ? 2.823 39.927 25.381 1.00 11.29 168 ASN B O 1
ATOM 2076 N N . VAL B 1 121 ? 2.366 42.127 25.660 1.00 9.96 169 VAL B N 1
ATOM 2077 C CA . VAL B 1 121 ? 3.141 42.544 24.493 1.00 9.76 169 VAL B CA 1
ATOM 2078 C C . VAL B 1 121 ? 4.017 43.632 25.101 1.00 8.98 169 VAL B C 1
ATOM 2079 O O . VAL B 1 121 ? 3.768 44.039 26.228 1.00 9.15 169 VAL B O 1
ATOM 2083 N N . PRO B 1 122 ? 5.060 44.098 24.394 1.00 9.57 170 PRO B N 1
ATOM 2084 C CA . PRO B 1 122 ? 5.922 45.136 24.963 1.00 11.02 170 PRO B CA 1
ATOM 2085 C C . PRO B 1 122 ? 5.225 46.451 25.330 1.00 12.22 170 PRO B C 1
ATOM 2086 O O . PRO B 1 122 ? 5.514 47.005 26.398 1.00 12.90 170 PRO B O 1
ATOM 2090 N N . ALA B 1 123 ? 4.337 46.955 24.463 1.00 10.80 171 ALA B N 1
ATOM 2091 C CA . ALA B 1 123 ? 3.610 48.188 24.750 1.00 10.64 171 ALA B CA 1
ATOM 2092 C C . ALA B 1 123 ? 2.724 47.950 25.985 1.00 11.64 171 ALA B C 1
ATOM 2093 O O . ALA B 1 123 ? 1.969 46.968 26.035 1.00 11.75 171 ALA B O 1
ATOM 2095 N N . PRO B 1 124 ? 2.798 48.845 26.997 1.00 13.98 172 PRO B N 1
ATOM 2096 C CA . PRO B 1 124 ? 1.981 48.655 28.201 1.00 15.09 172 PRO B CA 1
ATOM 2097 C C . PRO B 1 124 ? 0.630 49.382 28.228 1.00 15.93 172 PRO B C 1
ATOM 2098 O O . PRO B 1 124 ? -0.210 49.106 29.107 1.00 16.48 172 PRO B O 1
ATOM 2102 N N . THR B 1 125 ? 0.413 50.289 27.273 1.00 15.59 173 THR B N 1
ATOM 2103 C CA . THR B 1 125 ? -0.814 51.089 27.265 1.00 14.96 173 THR B CA 1
ATOM 2104 C C . THR B 1 125 ? -1.473 51.257 25.910 1.00 14.01 173 THR B C 1
ATOM 2105 O O . THR B 1 125 ? -0.851 51.025 24.873 1.00 14.65 173 THR B O 1
ATOM 2109 N N . ASN B 1 126 ? -2.737 51.683 25.937 1.00 13.39 174 ASN B N 1
ATOM 2110 C CA . ASN B 1 126 ? -3.526 51.923 24.730 1.00 10.84 174 ASN B CA 1
ATOM 2111 C C . ASN B 1 126 ? -2.915 53.067 23.950 1.00 10.81 174 ASN B C 1
ATOM 2112 O O . ASN B 1 126 ? -2.335 53.963 24.536 1.00 11.01 174 ASN B O 1
ATOM 2117 N N . LEU B 1 127 ? -3.055 53.054 22.632 1.00 11.35 175 LEU B N 1
ATOM 2118 C CA . LEU B 1 127 ? -2.527 54.152 21.821 1.00 11.39 175 LEU B CA 1
ATOM 2119 C C . LEU B 1 127 ? -3.220 55.461 22.227 1.00 12.32 175 LEU B C 1
ATOM 2120 O O . LEU B 1 127 ? -4.408 55.472 22.607 1.00 11.56 175 LEU B O 1
ATOM 2125 N N . VAL B 1 128 ? -2.477 56.556 22.137 1.00 12.12 176 VAL B N 1
ATOM 2126 C CA . VAL B 1 128 ? -2.988 57.862 22.488 1.00 12.08 176 VAL B CA 1
ATOM 2127 C C . VAL B 1 128 ? -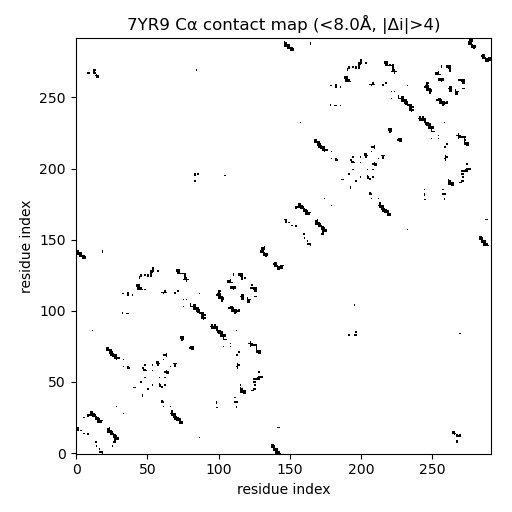4.000 58.375 21.484 1.00 13.02 176 VAL B C 1
ATOM 2128 O O . VAL B 1 128 ? -3.825 58.214 20.285 1.00 13.45 176 VAL B O 1
ATOM 2132 N N . ILE B 1 129 ? -5.062 58.992 21.993 1.00 13.11 177 ILE B N 1
ATOM 2133 C CA . ILE B 1 129 ? -6.105 59.593 21.171 1.00 12.57 177 ILE B CA 1
ATOM 2134 C C . ILE B 1 129 ? -5.981 61.089 21.404 1.00 12.28 177 ILE B C 1
ATOM 2135 O O . ILE B 1 129 ? -6.051 61.543 22.539 1.00 11.34 177 ILE B O 1
ATOM 2140 N N . PRO B 1 130 ? -5.780 61.877 20.330 1.00 12.66 178 PRO B N 1
ATOM 2141 C CA . PRO B 1 130 ? -5.636 63.330 20.466 1.00 13.07 178 PRO B CA 1
ATOM 2142 C C . PRO B 1 130 ? -6.971 64.031 20.698 1.00 13.18 178 PRO B C 1
ATOM 2143 O O . PRO B 1 130 ? -8.029 63.463 20.418 1.00 12.31 178 PRO B O 1
ATOM 2147 N N . LYS B 1 131 ? -6.920 65.260 21.212 1.00 14.03 179 LYS B N 1
ATOM 2148 C CA . LYS B 1 131 ? -8.137 66.036 21.374 1.00 13.55 179 LYS B CA 1
ATOM 2149 C C . LYS B 1 131 ? -8.581 66.258 19.933 1.00 13.07 179 LYS B C 1
ATOM 2150 O O . LYS B 1 131 ? -7.737 66.445 19.044 1.00 11.59 179 LYS B O 1
ATOM 2156 N N . HIS B 1 132 ? -9.895 66.225 19.709 1.00 13.84 180 HIS B N 1
ATOM 2157 C CA . HIS B 1 132 ? -10.484 66.434 18.385 1.00 12.79 180 HIS B CA 1
ATOM 2158 C C . HIS B 1 132 ? -11.992 66.639 18.476 1.00 12.39 180 HIS B C 1
ATOM 2159 O O . HIS B 1 132 ? -12.628 66.326 19.490 1.00 11.91 180 HIS B O 1
ATOM 2166 N N . VAL B 1 133 ? -12.561 67.161 17.401 1.00 13.70 181 VAL B N 1
ATOM 2167 C CA . VAL B 1 133 ? -13.994 67.448 17.364 1.00 13.13 181 VAL B CA 1
ATOM 2168 C C . VAL B 1 133 ? -14.479 67.470 15.918 1.00 13.30 181 VAL B C 1
ATOM 2169 O O . VAL B 1 133 ? -13.720 67.820 15.004 1.00 12.97 181 VAL B O 1
ATOM 2173 N N . TYR B 1 134 ? -15.733 67.083 15.710 1.00 13.36 182 TYR B N 1
ATOM 2174 C CA . TYR B 1 134 ? -16.284 67.079 14.363 1.00 14.64 182 TYR B CA 1
ATOM 2175 C C . TYR B 1 134 ? -16.774 68.474 14.070 1.00 14.55 182 TYR B C 1
ATOM 2176 O O . TYR B 1 134 ? -17.478 69.048 14.873 1.00 16.65 182 TYR B O 1
ATOM 2185 N N . LEU B 1 135 ? -16.380 69.025 12.932 1.00 16.82 183 LEU B N 1
ATOM 2186 C CA . LEU B 1 135 ? -16.820 70.359 12.522 1.00 16.36 183 LEU B CA 1
ATOM 2187 C C . LEU B 1 135 ? -18.143 70.146 11.795 1.00 17.50 183 LEU B C 1
ATOM 2188 O O . LEU B 1 135 ? -19.015 71.010 11.777 1.00 17.69 183 LEU B O 1
ATOM 2193 N N . ASN B 1 136 ? -18.269 68.958 11.216 1.00 17.06 184 ASN B N 1
ATOM 2194 C CA . ASN B 1 136 ? -19.471 68.514 10.527 1.00 17.39 184 ASN B CA 1
ATOM 2195 C C . ASN B 1 136 ? -19.303 67.026 10.307 1.00 16.03 184 ASN B C 1
ATOM 2196 O O . ASN B 1 136 ? -18.309 66.461 10.739 1.00 14.92 184 ASN B O 1
ATOM 2201 N N . ASP B 1 137 ? -20.253 66.394 9.632 1.00 17.03 185 ASP B N 1
ATOM 2202 C CA . ASP B 1 137 ? -20.186 64.947 9.429 1.00 18.52 185 ASP B CA 1
ATOM 2203 C C . ASP B 1 137 ? -18.978 64.397 8.670 1.00 17.22 185 ASP B C 1
ATOM 2204 O O . ASP B 1 137 ? -18.597 63.252 8.874 1.00 18.60 185 ASP B O 1
ATOM 2209 N N . THR B 1 138 ? -18.373 65.191 7.796 1.00 16.36 186 THR B N 1
ATOM 2210 C CA . THR B 1 138 ? -17.223 64.704 7.039 1.00 16.06 186 THR B CA 1
ATOM 2211 C C . THR B 1 138 ? -15.932 65.447 7.328 1.00 12.86 186 THR B C 1
ATOM 2212 O O . THR B 1 138 ? -14.986 65.343 6.569 1.00 13.62 186 THR B O 1
ATOM 2216 N N . THR B 1 139 ? -15.880 66.185 8.427 1.00 12.29 187 THR B N 1
ATOM 2217 C CA . THR B 1 139 ? -14.677 66.951 8.750 1.00 11.67 187 THR B CA 1
ATOM 2218 C C . THR B 1 139 ? -14.357 66.924 10.225 1.00 12.06 187 THR B C 1
ATOM 2219 O O . THR B 1 139 ? -15.163 67.356 11.061 1.00 12.23 187 THR B O 1
ATOM 2223 N N . ILE B 1 140 ? -13.169 66.418 10.543 1.00 11.80 188 ILE B N 1
ATOM 2224 C CA . ILE B 1 140 ? -12.729 66.331 11.937 1.00 11.95 188 ILE B CA 1
ATOM 2225 C C . ILE B 1 140 ? -11.522 67.236 12.174 1.00 12.29 188 ILE B C 1
ATOM 2226 O O . ILE B 1 140 ? -10.532 67.207 11.426 1.00 12.37 188 ILE B O 1
ATOM 2231 N N . LEU B 1 141 ? -11.632 68.064 13.206 1.00 13.15 189 LEU B N 1
ATOM 2232 C CA . LEU B 1 141 ? -10.550 68.950 13.574 1.00 14.21 189 LEU B CA 1
ATOM 2233 C C . LEU B 1 141 ? -9.706 68.186 14.608 1.00 15.07 189 LEU B C 1
ATOM 2234 O O . LEU B 1 141 ? -10.210 67.751 15.655 1.00 13.84 189 LEU B O 1
ATOM 2239 N N . ILE B 1 142 ? -8.425 68.016 14.295 1.00 15.52 190 ILE B N 1
ATOM 2240 C CA . ILE B 1 142 ? -7.501 67.288 15.151 1.00 16.83 190 ILE B CA 1
ATOM 2241 C C . ILE B 1 142 ? -6.571 68.218 15.887 1.00 18.04 190 ILE B C 1
ATOM 2242 O O . ILE B 1 142 ? -5.970 69.107 15.272 1.00 18.45 190 ILE B O 1
ATOM 2247 N N . GLY B 1 143 ? -6.444 68.011 17.197 1.00 19.14 191 GLY B N 1
ATOM 2248 C CA . GLY B 1 143 ? -5.536 68.839 17.978 1.00 20.23 191 GLY B CA 1
ATOM 2249 C C . GLY B 1 143 ? -6.233 69.737 18.970 1.00 21.55 191 GLY B C 1
ATOM 2250 O O . GLY B 1 143 ? -5.616 70.243 19.913 1.00 21.15 191 GLY B O 1
ATOM 2251 N N . GLU B 1 144 ? -7.529 69.940 18.750 1.00 23.30 192 GLU B N 1
ATOM 2252 C CA . GLU B 1 144 ? -8.334 70.772 19.631 1.00 26.08 192 GLU B CA 1
ATOM 2253 C C . GLU B 1 144 ? -9.793 70.327 19.640 1.00 25.58 192 GLU B C 1
ATOM 2254 O O . GLU B 1 144 ? -10.244 69.580 18.764 1.00 23.57 192 GLU B O 1
ATOM 2260 N N . ASP B 1 145 ? -10.523 70.779 20.651 1.00 25.91 193 ASP B N 1
ATOM 2261 C CA . ASP B 1 145 ? -11.930 70.443 20.790 1.00 27.72 193 ASP B CA 1
ATOM 2262 C C . ASP B 1 145 ? -12.733 71.617 21.344 1.00 29.51 193 ASP B C 1
ATOM 2263 O O . ASP B 1 145 ? -12.342 72.777 21.192 1.00 30.16 193 ASP B O 1
ATOM 2268 N N . ARG B 1 146 ? -13.855 71.298 21.988 1.00 32.19 194 ARG B N 1
ATOM 2269 C CA . ARG B 1 146 ? -14.745 72.294 22.582 1.00 33.51 194 ARG B CA 1
ATOM 2270 C C . ARG B 1 146 ? -15.566 72.992 21.506 1.00 35.04 194 ARG B C 1
ATOM 2271 O O . ARG B 1 146 ? -16.387 72.283 20.877 1.00 36.97 194 ARG B O 1
#

Solvent-accessible surface area: 13077 Å² total; per-residue (Å²): 109,48,107,1,93,3,64,185,22,44,91,17,6,14,30,35,24,153,30,185,57,97,38,0,0,0,0,30,4,28,101,117,14,36,82,13,5,78,57,3,50,98,79,2,70,11,33,102,0,108,59,115,32,22,22,121,72,0,93,48,97,30,0,5,68,62,63,77,31,0,2,0,12,0,52,5,33,64,126,39,42,51,3,16,6,5,21,69,93,24,22,151,74,7,26,95,80,11,62,2,0,0,51,3,47,57,97,24,1,70,0,0,0,0,0,3,0,26,108,156,34,57,2,82,31,0,0,57,5,6,120,2,38,31,89,84,107,56,17,0,31,0,14,68,49,125,94,47,107,1,93,4,66,182,25,126,93,19,37,34,49,138,22,154,31,184,56,98,37,0,1,0,0,32,3,28,100,111,14,35,79,13,4,82,57,2,48,96,77,2,31,8,32,101,0,60,9,69,34,22,22,119,76,0,93,45,99,31,0,6,70,60,65,83,34,0,2,0,11,0,52,6,34,39,122,38,42,54,3,56,45,48,37,74,95,25,21,150,94,8,26,97,83,11,50,1,0,0,49,3,84,58,84,21,0,71,0,0,0,0,0,3,0,26,82,75,26,22,1,29,13,0,0,54,5,6,120,3,39,34,86,81,106,60,21,0,39,0,5,86,49,131

Nearest PDB structures (foldseek):
  7yra-assembly1_B  TM=1.006E+00  e=2.010E-32  Thermochromatium tepidum
  8smr-assembly1_C  TM=9.869E-01  e=3.643E-21  Pseudomonas aeruginosa
  2num-assembly1_A  TM=8.060E-01  e=2.815E-12  Cereibacter sphaeroides
  2nvf-assembly1_A  TM=8.060E-01  e=5.924E-12  Cereibacter sphaeroides
  2nvg-assembly1_A  TM=8.066E-01  e=7.136E-12  Cereibacter sphaeroides

Organism: Thermochromatium tepidum (NCBI:txid1050)

Sequence (292 aa):
PVEADISKLEPGALLRVKWRGKPVWLVHRTPEMLAALPSNDPKLVDPNSEVPQQPDYCKNPTRSIKPQYLVAIGICTHLGCSPTYRPEFGPDDLGADWKGGFFCPCHGSRFDLAARVFKNVPAPTNLVIPKHVYLNDTTILIGEDRPVEADISKLEPGALLRVKWRGKPVWLVHRTPEMLAALPSNDPKLVDPNSEVPQQPDYCKNPTRSIKPQYLVAIGICTHLGCSPTYRPEFGPDDLGADWKGGFFCPCHGSRFDLAARVFKNVPAPTNLVIPKHVYLNDTTILIGEDR

Radius of gyration: 20.27 Å; Cα contacts (8 Å, |Δi|>4): 676; chains: 2; bounding box: 38×47×57 Å

Foldseek 3Di:
DDKDFQPPPDEQRWDWDADPNFTKIKGFHDVQLVVLQVVCVVFFLCQQPPPPLEDPCLRHNLSDVDNRIAIFTQFFQQPTDGWDWFCDAADPVVHNRQRTFTFRPPFTWTAGNSQTTGPDTRGNGGTHGFAWDAPDDRMIDGRDHD/DDKDFQVPPDEQRWDWDADPNFTKIKGFHDVQLVVLQVVCVVFFLCQQPPPPLEDVCLRHNLSDVDNRIAIFTQFFQQPTDGWDWFCDAADPVVHNHQRTFTFRPPFTWTAGNSQTTGPDTRRNGGTHGFAWDAPDDRMIDGRHDD

Secondary structure (DSSP, 8-state):
-EEEE-TT--TT-EEEEEETTEEEEEEE--HHHHHHHHHHGGGBS-TT--SSSS-GGG-STTSSSSTTEEEEE---TTT-PPPEEE-SSS-TTT-TT--SEEE-TTT--EE-TT-PBBTTSS--SPPP---EEEEETTEEEES---/-EEEE-TT--TT-EEEEEETTEEEEEEE--HHHHHHGGGGGGGBS-TT--SS-S-GGG-STTSSSSTTEEEEE---TTT-PPPEEE-SSS-TTT-TT--SEEE-TTT--EE-TT-PBBTTSS--SPPP---EEEEETTEEEES---